Protein AF-A0A0D0EWE2-F1 (afdb_monomer_lite)

Radius of gyration: 30.23 Å; chains: 1; bounding box: 72×37×82 Å

InterPro domains:
  IPR029470 PD-(D/E)XK nuclease superfamily 4 [PF14281] (2-119)

Foldseek 3Di:
DQPLQVQCPDPHRCAQLNVLVVVLQVCALPHPLQLRNQLVQLVVVLLCVLPLPPPVVQDDPSGGHHPGPPDQKDKDKDAQDWFADPVVRDIATFGIWIWIAGNVVRAGAEIEGEHEDLALVPQDLDDPRQVSVVNRVCVVQVVVVHDYHYAYEYEYLEDDPSSVSNQVVPPDSRYGYEHCDDDCRHSLNSLVVSVVCVVVVVGPDGDPVSVSNVVSVSVCSVVSNDHPVRVVVVVCCVCQLVHRLLVLLVVQLVVDDQVDKDFVVVSLVSSQVSSCVVRVDGDDPVSSVLLVLLQEFQRQCVQVVQQADQPPPSRPFWYQPDPVSRIIGGDDLPPPDQGWGWYDHPNDIDTDTSVRVVVVVVD

Secondary structure (DSSP, 8-state):
--HHHHHTSTT----HHHHHHHHHHHH-TTSTTS-TTHHHHHHHHHHHTT-TTTTGGGEETTEEPP-STTSSEEEEEEEEEEEEEGGGTEEEEEEEEEEEEETTT--EEEEEEEEE-SSGGG--TT--HHHHHHHHHHHHHHHTT--PEEEEEEEESS--HHHHHHHHHS--SSEEEEESSSSSSBHHHHHHHHHHHHHTTSSPPPPHHHHHHHHHHHHHHTTTT--HHHHHHHHHHTTBSSSBHHHHHHHHHHTS-SS--EEHHHHHHHHHHHHHHHHSSPPPHHHHHHHHHHHBTT-GGGGGG----TT-TTT--EEESSTTS-EEEE--TTS----EEEEEETTEEEEEEHHHHHHHTT-

Sequence (363 aa):
MNIFRILSSNDGSINEPNVSSFLAYLLDPNEDHGISSFLLQAFLNSILAIDNDFLKKIQFGGKITDLSKYSGYSINIKPELTVNIESKKKRRDIDIVLEIIEDKTKEILYSICLENKITDLSISKNDSQLEDELIGLEAYYNEMGVQPEIYVIYLTPSPSYIALQSFERLQYKRKCHLFWNKHDNSVFNLLLEIFNEENKGLIDPINNQSSYLIKSFLSFINTDFKSYVQEKKEKFEKKNYGKPVIDILNDFADTLSFNDIYDLSEIKIGFSAFVKNFSGADLKGNTRLAHIYTAIVNEKNRIHYNVNKPDDNRKNIFYYTDKSRKFVKRFKLENYLDVEIYFNDEGEIKHINSEELRIKNLE

Organism: NCBI:txid37752

Structure (mmCIF, N/CA/C/O backbone):
data_AF-A0A0D0EWE2-F1
#
_entry.id   AF-A0A0D0EWE2-F1
#
loop_
_atom_site.group_PDB
_atom_site.id
_atom_site.type_symbol
_atom_site.label_atom_id
_atom_site.label_alt_id
_atom_site.label_comp_id
_atom_site.label_asym_id
_atom_site.label_entity_id
_atom_site.label_seq_id
_atom_site.pdbx_PDB_ins_code
_atom_site.Cartn_x
_atom_site.Cartn_y
_atom_site.Cartn_z
_atom_site.occupancy
_atom_site.B_iso_or_equiv
_atom_site.auth_seq_id
_atom_site.auth_comp_id
_atom_site.auth_asym_id
_atom_site.auth_atom_id
_atom_site.pdbx_PDB_model_num
ATOM 1 N N . MET A 1 1 ? -6.724 6.860 -16.737 1.00 65.88 1 MET A N 1
ATOM 2 C CA . MET A 1 1 ? -5.744 7.782 -16.121 1.00 65.88 1 MET A CA 1
ATOM 3 C C . MET A 1 1 ? -5.640 7.403 -14.653 1.00 65.88 1 MET A C 1
ATOM 5 O O . MET A 1 1 ? -6.687 7.264 -14.046 1.00 65.88 1 MET A O 1
ATOM 9 N N . ASN A 1 2 ? -4.444 7.154 -14.112 1.00 84.00 2 ASN A N 1
ATOM 10 C CA . ASN A 1 2 ? -4.283 6.788 -12.696 1.00 84.00 2 ASN A CA 1
ATOM 11 C C . ASN A 1 2 ? -3.589 7.947 -11.973 1.00 84.00 2 ASN A C 1
ATOM 13 O O . ASN A 1 2 ? -2.409 8.193 -12.231 1.00 84.00 2 ASN A O 1
ATOM 17 N N . ILE A 1 3 ? -4.336 8.656 -11.122 1.00 87.94 3 ILE A N 1
ATOM 18 C CA . ILE A 1 3 ? -3.864 9.862 -10.432 1.00 87.94 3 ILE A CA 1
ATOM 19 C C . ILE A 1 3 ? -2.686 9.568 -9.500 1.00 87.94 3 ILE A C 1
ATOM 21 O O . ILE A 1 3 ? -1.681 10.268 -9.572 1.00 87.94 3 ILE A O 1
ATOM 25 N N . PHE A 1 4 ? -2.732 8.475 -8.735 1.00 90.38 4 PHE A N 1
ATOM 26 C CA . PHE A 1 4 ? -1.650 8.084 -7.827 1.00 90.38 4 PHE A CA 1
ATOM 27 C C . PHE A 1 4 ? -0.338 7.852 -8.578 1.00 90.38 4 PHE A C 1
ATOM 29 O O . PHE A 1 4 ? 0.732 8.317 -8.189 1.00 90.38 4 PHE A O 1
ATOM 36 N N . ARG A 1 5 ? -0.416 7.190 -9.733 1.00 84.00 5 ARG A N 1
ATOM 37 C CA . ARG A 1 5 ? 0.762 6.938 -10.571 1.00 84.00 5 ARG A CA 1
ATOM 38 C C . ARG A 1 5 ? 1.313 8.202 -11.232 1.00 84.00 5 ARG A C 1
ATOM 40 O O . ARG A 1 5 ? 2.506 8.255 -11.523 1.00 84.00 5 ARG A O 1
ATOM 47 N N . ILE A 1 6 ? 0.465 9.195 -11.502 1.00 84.56 6 ILE A N 1
ATOM 48 C CA . ILE A 1 6 ? 0.884 10.499 -12.037 1.00 84.56 6 ILE A CA 1
ATOM 49 C C . ILE A 1 6 ? 1.583 11.309 -10.945 1.00 84.56 6 ILE A C 1
ATOM 51 O O . ILE A 1 6 ? 2.691 11.781 -11.175 1.00 84.56 6 ILE A O 1
ATOM 55 N N . LEU A 1 7 ? 0.976 11.408 -9.761 1.00 85.12 7 LEU A N 1
ATOM 56 C CA . LEU A 1 7 ? 1.519 12.151 -8.620 1.00 85.12 7 LEU A CA 1
ATOM 57 C C . LEU A 1 7 ? 2.826 11.548 -8.080 1.00 85.12 7 LEU A C 1
ATOM 59 O O . LEU A 1 7 ? 3.669 12.280 -7.582 1.00 85.12 7 LEU A O 1
ATOM 63 N N . SER A 1 8 ? 3.028 10.236 -8.224 1.00 83.19 8 SER A N 1
ATOM 64 C CA . SER A 1 8 ? 4.286 9.552 -7.871 1.00 83.19 8 SER A CA 1
ATOM 65 C C . SER A 1 8 ? 5.351 9.565 -8.980 1.00 83.19 8 SER A C 1
ATOM 67 O O . SER A 1 8 ? 6.393 8.924 -8.842 1.00 83.19 8 SER A O 1
ATOM 69 N N . SER A 1 9 ? 5.088 10.199 -10.127 1.00 79.44 9 SER A N 1
ATOM 70 C CA . SER A 1 9 ? 6.045 10.266 -11.240 1.00 79.44 9 SER A CA 1
ATOM 71 C C . SER A 1 9 ? 6.920 11.524 -11.180 1.00 79.44 9 SER A C 1
ATOM 73 O O . SER A 1 9 ? 6.526 12.551 -10.635 1.00 79.44 9 SER A O 1
ATOM 75 N N . ASN A 1 10 ? 8.081 11.461 -11.845 1.00 78.25 10 ASN A N 1
ATOM 76 C CA . ASN A 1 10 ? 9.097 12.523 -11.873 1.00 78.25 10 ASN A CA 1
ATOM 77 C C . ASN A 1 10 ? 9.588 12.875 -10.458 1.00 78.25 10 ASN A C 1
ATOM 79 O O . ASN A 1 10 ? 10.012 11.967 -9.748 1.00 78.25 10 ASN A O 1
ATOM 83 N N . ASP A 1 11 ? 9.536 14.152 -10.076 1.00 69.56 11 ASP A N 1
ATOM 84 C CA . ASP A 1 11 ? 9.961 14.638 -8.756 1.00 69.56 11 ASP A CA 1
ATOM 85 C C . ASP A 1 11 ? 8.877 14.459 -7.678 1.00 69.56 11 ASP A C 1
ATOM 87 O O . ASP A 1 11 ? 9.123 14.702 -6.499 1.00 69.56 11 ASP A O 1
ATOM 91 N N . GLY A 1 12 ? 7.670 14.032 -8.066 1.00 69.06 12 GLY A N 1
ATOM 92 C CA . GLY A 1 12 ? 6.613 13.672 -7.130 1.00 69.06 12 GLY A CA 1
ATOM 93 C C . GLY A 1 12 ? 6.830 12.275 -6.550 1.00 69.06 12 GLY A C 1
ATOM 94 O O . GLY A 1 12 ? 7.287 11.362 -7.238 1.00 69.06 12 GLY A O 1
ATOM 95 N N . SER A 1 13 ? 6.474 12.088 -5.281 1.00 76.50 13 SER A N 1
ATOM 96 C CA . SER A 1 13 ? 6.473 10.778 -4.630 1.00 76.50 13 SER A CA 1
ATOM 97 C C . SER A 1 13 ? 5.187 10.602 -3.835 1.00 76.50 13 SER A C 1
ATOM 99 O O . SER A 1 13 ? 4.678 11.560 -3.261 1.00 76.50 13 SER A O 1
ATOM 101 N N . ILE A 1 14 ? 4.652 9.383 -3.849 1.00 83.75 14 ILE A N 1
ATOM 102 C CA . ILE A 1 14 ? 3.625 8.959 -2.901 1.00 83.75 14 ILE A CA 1
ATOM 103 C C . ILE A 1 14 ? 4.334 8.020 -1.938 1.00 83.75 14 ILE A C 1
ATOM 105 O O . ILE A 1 14 ? 4.806 6.963 -2.359 1.00 83.75 14 ILE A O 1
ATOM 109 N N . ASN A 1 15 ? 4.461 8.449 -0.690 1.00 87.06 15 ASN A N 1
ATOM 110 C CA . ASN A 1 15 ? 5.130 7.714 0.380 1.00 87.06 15 ASN A CA 1
ATOM 111 C C . ASN A 1 15 ? 4.111 7.108 1.362 1.00 87.06 15 ASN A C 1
ATOM 113 O O . ASN A 1 15 ? 2.901 7.264 1.178 1.00 87.06 15 ASN A O 1
ATOM 117 N N . GLU A 1 16 ? 4.601 6.403 2.384 1.00 90.38 16 GLU A N 1
ATOM 118 C CA . GLU A 1 16 ? 3.788 5.807 3.450 1.00 90.38 16 GLU A CA 1
ATOM 119 C C . GLU A 1 16 ? 2.751 6.804 4.019 1.00 90.38 16 GLU A C 1
ATOM 121 O O . GLU A 1 16 ? 1.564 6.495 3.897 1.00 90.38 16 GLU A O 1
ATOM 126 N N . PRO A 1 17 ? 3.120 8.021 4.487 1.00 91.38 17 PRO A N 1
ATOM 127 C CA . PRO A 1 17 ? 2.169 9.048 4.934 1.00 91.38 17 PRO A CA 1
ATOM 128 C C . PRO A 1 17 ? 1.010 9.339 3.975 1.00 91.38 17 PRO A C 1
ATOM 130 O O . PRO A 1 17 ? -0.153 9.419 4.379 1.00 91.38 17 PRO A O 1
ATOM 133 N N . ASN A 1 18 ? 1.295 9.478 2.675 1.00 92.56 18 ASN A N 1
ATOM 134 C CA . ASN A 1 18 ? 0.258 9.745 1.679 1.00 92.56 18 ASN A CA 1
ATOM 135 C C . ASN A 1 18 ? -0.711 8.564 1.529 1.00 92.56 18 ASN A C 1
ATOM 137 O O . ASN A 1 18 ? -1.912 8.769 1.342 1.00 92.56 18 ASN A O 1
ATOM 141 N N . VAL A 1 19 ? -0.196 7.334 1.592 1.00 95.31 19 VAL A N 1
ATOM 142 C CA . VAL A 1 19 ? -1.016 6.119 1.513 1.00 95.31 19 VAL A CA 1
ATOM 143 C C . VAL A 1 19 ? -1.831 5.936 2.793 1.00 95.31 19 VAL A C 1
ATOM 145 O O . VAL A 1 19 ? -3.019 5.634 2.695 1.00 95.31 19 VAL A O 1
ATOM 148 N N . SER A 1 20 ? -1.239 6.186 3.964 1.00 96.12 20 SER A N 1
ATOM 149 C CA . SER A 1 20 ? -1.922 6.180 5.264 1.00 96.12 20 SER A CA 1
ATOM 150 C C . SER A 1 20 ? -3.059 7.204 5.286 1.00 96.12 20 SER A C 1
ATOM 152 O O . SER A 1 20 ? -4.182 6.864 5.640 1.00 96.12 20 SER A O 1
ATOM 154 N N . SER A 1 21 ? -2.822 8.420 4.787 1.00 95.19 21 SER A N 1
ATOM 155 C CA . SER A 1 21 ? -3.851 9.466 4.671 1.00 95.19 21 SER A CA 1
ATOM 156 C C . SER A 1 21 ? -5.017 9.041 3.776 1.00 95.19 21 SER A C 1
ATOM 158 O O . SER A 1 21 ? -6.180 9.246 4.116 1.00 95.19 21 SER A O 1
ATOM 160 N N . PHE A 1 22 ? -4.726 8.424 2.627 1.00 96.31 22 PHE A N 1
ATOM 161 C CA . PHE A 1 22 ? -5.775 7.957 1.724 1.00 96.31 22 PHE A CA 1
ATOM 162 C C . PHE A 1 22 ? -6.550 6.762 2.298 1.00 96.31 22 PHE A C 1
ATOM 164 O O . PHE A 1 22 ? -7.763 6.671 2.118 1.00 96.31 22 PHE A O 1
ATOM 171 N N . LEU A 1 23 ? -5.877 5.862 3.018 1.00 97.44 23 LEU A N 1
ATOM 172 C CA . LEU A 1 23 ? -6.538 4.773 3.730 1.00 97.44 23 LEU A CA 1
ATOM 173 C C . LEU A 1 23 ? -7.414 5.296 4.872 1.00 97.44 23 LEU A C 1
ATOM 175 O O . LEU A 1 23 ? -8.538 4.832 5.008 1.00 97.44 23 LEU A O 1
ATOM 179 N N . ALA A 1 24 ? -6.932 6.270 5.646 1.00 97.44 24 ALA A N 1
ATOM 180 C CA . ALA A 1 24 ? -7.702 6.928 6.697 1.00 97.44 24 ALA A CA 1
ATOM 181 C C . ALA A 1 24 ? -8.991 7.539 6.134 1.00 97.44 24 ALA A C 1
ATOM 183 O O . ALA A 1 24 ? -10.060 7.273 6.670 1.00 97.44 24 ALA A O 1
ATOM 184 N N . TYR A 1 25 ? -8.898 8.248 5.002 1.00 96.38 25 TYR A N 1
ATOM 185 C CA . TY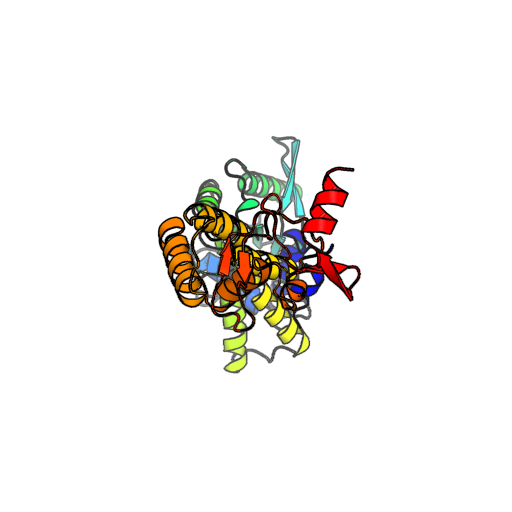R A 1 25 ? -10.067 8.752 4.277 1.00 96.38 25 TYR A CA 1
ATOM 186 C C . TYR A 1 25 ? -11.049 7.630 3.919 1.00 96.38 25 TYR A C 1
ATOM 188 O O . TYR A 1 25 ? -12.231 7.773 4.176 1.00 96.38 25 TYR A O 1
ATOM 196 N N . LEU A 1 26 ? -10.586 6.496 3.377 1.00 96.31 26 LEU A N 1
ATOM 197 C CA . LEU A 1 26 ? -11.473 5.379 3.010 1.00 96.31 26 LEU A CA 1
ATOM 198 C C . LEU A 1 26 ? -12.064 4.609 4.203 1.00 96.31 26 LEU A C 1
ATOM 200 O O . LEU A 1 26 ? -13.053 3.892 4.033 1.00 96.31 26 LEU A O 1
ATOM 204 N N . LEU A 1 27 ? -11.415 4.664 5.367 1.00 96.81 27 LEU A N 1
ATOM 205 C CA . LEU A 1 27 ? -11.874 4.008 6.590 1.00 96.81 27 LEU A CA 1
ATOM 206 C C . LEU A 1 27 ? -12.899 4.852 7.354 1.00 96.81 27 LEU A C 1
ATOM 208 O O . LEU A 1 27 ? -13.588 4.292 8.207 1.00 96.81 27 LEU A O 1
ATOM 212 N N . ASP A 1 28 ? -12.997 6.157 7.087 1.00 96.00 28 ASP A N 1
ATOM 213 C CA . ASP A 1 28 ? -13.901 7.052 7.808 1.00 96.00 28 ASP A CA 1
ATOM 214 C C . ASP A 1 28 ? -15.319 6.997 7.220 1.00 96.00 28 ASP A C 1
ATOM 216 O O . ASP A 1 28 ? -15.581 7.581 6.173 1.00 96.00 28 ASP A O 1
ATOM 220 N N . PRO A 1 29 ? -16.300 6.383 7.902 1.00 94.06 29 PRO A N 1
ATOM 221 C CA . PRO A 1 29 ? -17.659 6.288 7.376 1.00 94.06 29 PRO A CA 1
ATOM 222 C C . PRO A 1 29 ? -18.374 7.638 7.192 1.00 94.06 29 PRO A C 1
ATOM 224 O O . PRO A 1 29 ? -19.476 7.661 6.630 1.00 94.06 29 PRO A O 1
ATOM 227 N N . ASN A 1 30 ? -17.808 8.737 7.699 1.00 91.56 30 ASN A N 1
ATOM 228 C CA . ASN A 1 30 ? -18.354 10.087 7.570 1.00 91.56 30 ASN A CA 1
ATOM 229 C C . ASN A 1 30 ? -17.830 10.838 6.340 1.00 91.56 30 ASN A C 1
ATOM 231 O O . ASN A 1 30 ? -18.385 11.887 6.002 1.00 91.56 30 ASN A O 1
ATOM 235 N N . GLU A 1 31 ? -16.805 10.313 5.672 1.00 92.75 31 GLU A N 1
ATOM 236 C CA . GLU A 1 31 ? -16.218 10.912 4.479 1.00 92.75 31 GLU A CA 1
ATOM 237 C C . GLU A 1 31 ? -17.041 10.628 3.211 1.00 92.75 31 GLU A C 1
ATOM 239 O O . GLU A 1 31 ? -17.901 9.742 3.136 1.00 92.75 31 GLU A O 1
ATOM 244 N N . ASP A 1 32 ? -16.792 11.411 2.163 1.00 88.25 32 ASP A N 1
ATOM 245 C CA . ASP A 1 32 ? -17.603 11.438 0.938 1.00 88.25 32 ASP A CA 1
ATOM 246 C C . ASP A 1 32 ? -17.216 10.380 -0.119 1.00 88.25 32 ASP A C 1
ATOM 248 O O . ASP A 1 32 ? -17.574 10.478 -1.297 1.00 88.25 32 ASP A O 1
ATOM 252 N N . HIS A 1 33 ? -16.548 9.300 0.291 1.00 89.81 33 HIS A N 1
ATOM 253 C CA . HIS A 1 33 ? -16.091 8.235 -0.611 1.00 89.81 33 HIS A CA 1
ATOM 254 C C . HIS A 1 33 ? -17.185 7.245 -1.047 1.00 89.81 33 HIS A C 1
ATOM 256 O O . HIS A 1 33 ? -16.929 6.361 -1.864 1.00 89.81 33 HIS A O 1
ATOM 262 N N . GLY A 1 34 ? -18.403 7.345 -0.509 1.00 87.12 34 GLY A N 1
ATOM 263 C CA . GLY A 1 34 ? -19.565 6.591 -0.998 1.00 87.12 34 GLY A CA 1
ATOM 264 C C . GLY A 1 34 ? -19.559 5.080 -0.721 1.00 87.12 34 GLY A C 1
ATOM 265 O O . GLY A 1 34 ? -20.427 4.387 -1.233 1.00 87.12 34 GLY A O 1
ATOM 266 N N . ILE A 1 35 ? -18.624 4.576 0.093 1.00 91.25 35 ILE A N 1
ATOM 267 C CA . ILE A 1 35 ? -18.591 3.170 0.561 1.00 91.25 35 ILE A CA 1
ATOM 268 C C . ILE A 1 35 ? -18.978 3.022 2.044 1.00 91.25 35 ILE A C 1
ATOM 270 O O . ILE A 1 35 ? -18.812 1.949 2.616 1.00 91.25 35 ILE A O 1
ATOM 274 N N . SER A 1 36 ? -19.518 4.087 2.658 1.00 91.12 36 SER A N 1
ATOM 275 C CA . SER A 1 36 ? -20.015 4.111 4.045 1.00 91.12 36 SER A CA 1
ATOM 276 C C . SER A 1 36 ? -19.049 3.423 5.029 1.00 91.12 36 SER A C 1
ATOM 278 O O . SER A 1 36 ? -17.840 3.594 4.929 1.00 91.12 36 SER A O 1
ATOM 280 N N . SER A 1 37 ? -19.554 2.621 5.964 1.00 94.38 37 SER A N 1
ATOM 281 C CA . SER A 1 37 ? -18.755 1.875 6.938 1.00 94.38 37 SER A CA 1
ATOM 282 C C . SER A 1 37 ? -18.240 0.521 6.423 1.00 94.38 37 SER A C 1
ATOM 284 O O . SER A 1 37 ? -17.600 -0.204 7.183 1.00 94.38 37 SER A O 1
ATOM 286 N N . PHE A 1 38 ? -18.476 0.151 5.155 1.00 94.81 38 PHE A N 1
ATOM 287 C CA . PHE A 1 38 ? -18.208 -1.209 4.662 1.00 94.81 38 PHE A CA 1
ATOM 288 C C . PHE A 1 38 ? -16.727 -1.594 4.723 1.00 94.81 38 PHE A C 1
ATOM 290 O O . PHE A 1 38 ? -16.408 -2.703 5.154 1.00 94.81 38 PHE A O 1
ATOM 297 N N . LEU A 1 39 ? -15.812 -0.690 4.352 1.00 95.75 39 LEU A N 1
ATOM 298 C CA . LEU A 1 39 ? -14.376 -0.982 4.435 1.00 95.75 39 LEU A CA 1
ATOM 299 C C . LEU A 1 39 ? -13.911 -1.129 5.883 1.00 95.75 39 LEU A C 1
ATOM 301 O O . LEU A 1 39 ? -13.168 -2.059 6.192 1.00 95.75 39 LEU A O 1
ATOM 305 N N . LEU A 1 40 ? -14.380 -0.252 6.771 1.00 96.69 40 LEU A N 1
ATOM 306 C CA . LEU A 1 40 ? -14.065 -0.327 8.193 1.00 96.69 40 LEU A CA 1
ATOM 307 C C . LEU A 1 40 ? -14.564 -1.641 8.805 1.00 96.69 40 LEU A C 1
ATOM 309 O O . LEU A 1 40 ? -13.803 -2.337 9.474 1.00 96.69 40 LEU A O 1
ATOM 313 N N . GLN A 1 41 ? -15.811 -2.030 8.529 1.00 95.81 41 GLN A N 1
ATOM 314 C CA . GLN A 1 41 ? -16.353 -3.317 8.971 1.00 95.81 41 GLN A CA 1
ATOM 315 C C . GLN A 1 41 ? -15.509 -4.488 8.458 1.00 95.81 41 GLN A C 1
ATOM 317 O O . GLN A 1 41 ? -15.206 -5.403 9.221 1.00 95.81 41 GLN A O 1
ATOM 322 N N . ALA A 1 42 ? -15.099 -4.456 7.188 1.00 93.75 42 ALA A N 1
ATOM 323 C CA . ALA A 1 42 ? -14.261 -5.490 6.590 1.00 93.75 42 ALA A CA 1
ATOM 324 C C . ALA A 1 42 ? -12.894 -5.599 7.294 1.00 93.75 42 ALA A C 1
ATOM 326 O O . ALA A 1 42 ? -12.478 -6.700 7.650 1.00 93.75 42 ALA A O 1
ATOM 327 N N . PHE A 1 43 ? -12.248 -4.467 7.591 1.00 94.19 43 PHE A N 1
ATOM 328 C CA . PHE A 1 43 ? -11.007 -4.412 8.376 1.00 94.19 43 PHE A CA 1
ATOM 329 C C . PHE A 1 43 ? -11.171 -4.999 9.782 1.00 94.19 43 PHE A C 1
ATOM 331 O O . PHE A 1 43 ? -10.347 -5.793 10.236 1.00 94.19 43 PHE A O 1
ATOM 338 N N . LEU A 1 44 ? -12.238 -4.619 10.483 1.00 96.00 44 LEU A N 1
ATOM 339 C CA . LEU A 1 44 ? -12.501 -5.087 11.843 1.00 96.00 44 LEU A CA 1
ATOM 340 C C . LEU A 1 44 ? -12.889 -6.574 11.871 1.00 96.00 44 LEU A C 1
ATOM 342 O O . LEU A 1 44 ? -12.512 -7.288 12.799 1.00 96.00 44 LEU A O 1
ATOM 346 N N . ASN A 1 45 ? -13.554 -7.087 10.833 1.00 94.00 45 ASN A N 1
ATOM 347 C CA . ASN A 1 45 ? -13.808 -8.522 10.685 1.00 94.00 45 ASN A CA 1
ATOM 348 C C . ASN A 1 45 ? -12.503 -9.333 10.562 1.00 94.00 45 ASN A C 1
ATOM 350 O O . ASN A 1 45 ? -12.443 -10.458 11.058 1.00 94.00 45 ASN A O 1
ATOM 354 N N . SER A 1 46 ? -11.429 -8.770 9.993 1.00 92.88 46 SER A N 1
ATOM 355 C CA . SER A 1 46 ? -10.110 -9.424 9.990 1.00 92.88 46 SER A CA 1
ATOM 356 C C . SER A 1 46 ? -9.506 -9.575 11.391 1.00 92.88 46 SER A C 1
ATOM 358 O O . SER A 1 46 ? -8.705 -10.482 11.612 1.00 92.88 46 SER A O 1
ATOM 360 N N . ILE A 1 47 ? -9.891 -8.725 12.350 1.00 94.19 47 ILE A N 1
ATOM 361 C CA . ILE A 1 47 ? -9.540 -8.893 13.770 1.00 94.19 47 ILE A CA 1
ATOM 362 C C . ILE A 1 47 ? -10.374 -10.023 14.387 1.00 94.19 47 ILE A C 1
ATOM 364 O O . ILE A 1 47 ? -9.824 -10.866 15.095 1.00 94.19 47 ILE A O 1
ATOM 368 N N . LEU A 1 48 ? -11.678 -10.080 14.091 1.00 92.88 48 LEU A N 1
ATOM 369 C CA . LEU A 1 48 ? -12.567 -11.140 14.592 1.00 92.88 48 LEU A CA 1
ATOM 370 C C . LEU A 1 48 ? -12.131 -12.538 14.145 1.00 92.88 48 LEU A C 1
ATOM 372 O O . LEU A 1 48 ? -12.256 -13.492 14.905 1.00 92.88 48 LEU A O 1
ATOM 376 N N . ALA A 1 49 ? -11.565 -12.657 12.942 1.00 90.94 49 ALA A N 1
ATOM 377 C CA . ALA A 1 49 ? -11.042 -13.921 12.427 1.00 90.94 49 ALA A CA 1
ATOM 378 C C . ALA A 1 49 ? -9.913 -14.524 13.292 1.00 90.94 49 ALA A C 1
ATOM 380 O O . ALA A 1 49 ? -9.640 -15.719 13.186 1.00 90.94 49 ALA A O 1
ATOM 381 N N . ILE A 1 50 ? -9.258 -13.716 14.136 1.00 91.75 50 ILE A N 1
ATOM 382 C CA . ILE A 1 50 ? -8.212 -14.159 15.070 1.00 91.75 50 ILE A CA 1
ATOM 383 C C . ILE A 1 50 ? -8.834 -14.698 16.358 1.00 91.75 50 ILE A C 1
ATOM 385 O O . ILE A 1 50 ? -8.451 -15.763 16.841 1.00 91.75 50 ILE A O 1
ATOM 389 N N . ASP A 1 51 ? -9.781 -13.952 16.921 1.00 93.38 51 ASP A N 1
ATOM 390 C CA . ASP A 1 51 ? -10.516 -14.319 18.125 1.00 93.38 51 ASP A CA 1
ATOM 391 C C . ASP A 1 51 ? -11.922 -13.710 18.031 1.00 93.38 51 ASP A C 1
ATOM 393 O O . ASP A 1 51 ? -12.089 -12.489 18.075 1.00 93.38 51 ASP A O 1
ATOM 397 N N . ASN A 1 52 ? -12.939 -14.569 17.917 1.00 91.38 52 ASN A N 1
ATOM 398 C CA . ASN A 1 52 ? -14.339 -14.146 17.809 1.00 91.38 52 ASN A CA 1
ATOM 399 C C . ASN A 1 52 ? -14.813 -13.360 19.044 1.00 91.38 52 ASN A C 1
ATOM 401 O O . ASN A 1 52 ? -15.844 -12.689 18.986 1.00 91.38 52 ASN A O 1
ATOM 405 N N . ASP A 1 53 ? -14.077 -13.429 20.158 1.00 92.31 53 ASP A N 1
ATOM 406 C CA . ASP A 1 53 ? -14.379 -12.670 21.363 1.00 92.31 53 ASP A CA 1
ATOM 407 C C . ASP A 1 53 ? -13.865 -11.220 21.340 1.00 92.31 53 ASP A C 1
ATOM 409 O O . ASP A 1 53 ? -14.183 -10.443 22.246 1.00 92.31 53 ASP A O 1
ATOM 413 N N . PHE A 1 54 ? -13.084 -10.826 20.336 1.00 95.38 54 PHE A N 1
ATOM 414 C CA . PHE A 1 54 ? -12.626 -9.447 20.174 1.00 95.38 54 PHE A CA 1
ATOM 415 C C . PHE A 1 54 ? -13.749 -8.516 19.733 1.00 95.38 54 PHE A C 1
ATOM 417 O O . PHE A 1 54 ? -14.675 -8.928 19.056 1.00 95.38 54 PHE A O 1
ATOM 424 N N . LEU A 1 55 ? -13.692 -7.236 20.106 1.00 96.25 55 LEU A N 1
ATOM 425 C CA . LEU A 1 55 ? -14.668 -6.226 19.664 1.00 96.25 55 LEU A CA 1
ATOM 426 C C . LEU A 1 55 ? -16.147 -6.547 20.004 1.00 96.25 55 LEU A C 1
ATOM 428 O O . LEU A 1 55 ? -17.061 -6.047 19.349 1.00 96.25 55 LEU A O 1
ATOM 432 N N . LYS A 1 56 ? -16.422 -7.361 21.037 1.00 95.19 56 LYS A N 1
ATOM 433 C CA . LYS A 1 56 ? -17.784 -7.824 21.395 1.00 95.19 56 LYS A CA 1
ATOM 434 C C . LYS A 1 56 ? -18.843 -6.726 21.498 1.00 95.19 56 LYS A C 1
ATOM 436 O O . LYS A 1 56 ? -19.992 -6.976 21.145 1.00 95.19 56 LYS A O 1
ATOM 441 N N . LYS A 1 57 ? -18.489 -5.527 21.982 1.00 95.19 57 LYS A N 1
ATOM 442 C CA . LYS A 1 57 ? -19.447 -4.426 22.195 1.00 95.19 57 LYS A CA 1
ATOM 443 C C . LYS A 1 57 ? -20.017 -3.863 20.885 1.00 95.19 57 LYS A C 1
ATOM 445 O O . LYS A 1 57 ? -21.005 -3.141 20.943 1.00 95.19 57 LYS A O 1
ATOM 450 N N . ILE A 1 58 ? -19.415 -4.180 19.736 1.00 95.88 58 ILE A N 1
ATOM 451 C CA . ILE A 1 58 ? -19.852 -3.741 18.398 1.00 95.88 58 ILE A CA 1
ATOM 452 C C . ILE A 1 58 ? -20.207 -4.919 17.481 1.00 95.88 58 ILE A C 1
ATOM 454 O O . ILE A 1 58 ? -20.265 -4.766 16.262 1.00 95.88 58 ILE A O 1
ATOM 458 N N . GLN A 1 59 ? -20.436 -6.105 18.047 1.00 94.00 59 GLN A N 1
ATOM 459 C CA . GLN A 1 59 ? -20.849 -7.274 17.280 1.00 94.00 59 GLN A CA 1
ATOM 460 C C . GLN A 1 59 ? -22.358 -7.514 17.355 1.00 94.00 59 GLN A C 1
ATOM 462 O O . GLN A 1 59 ? -22.966 -7.457 18.424 1.00 94.00 59 GLN A O 1
ATOM 467 N N . PHE A 1 60 ? -22.942 -7.916 16.229 1.00 89.19 60 PHE A N 1
ATOM 468 C CA . PHE A 1 60 ? -24.283 -8.485 16.163 1.00 89.19 60 PHE A CA 1
ATOM 469 C C . PHE A 1 60 ? -24.279 -9.708 15.239 1.00 89.19 60 PHE A C 1
ATOM 471 O O . PHE A 1 60 ? -23.879 -9.626 14.081 1.00 89.19 60 PHE A O 1
ATOM 478 N N . GLY A 1 61 ? -24.688 -10.873 15.754 1.00 84.88 61 GLY A N 1
ATOM 479 C CA . GLY A 1 61 ? -24.703 -12.116 14.970 1.00 84.88 61 GLY A CA 1
ATOM 480 C C . GLY A 1 61 ? -23.320 -12.591 14.497 1.00 84.88 61 GLY A C 1
ATOM 481 O O . GLY A 1 61 ? -23.225 -13.200 13.435 1.00 84.88 61 GLY A O 1
ATOM 482 N N . GLY A 1 62 ? -22.256 -12.293 15.254 1.00 83.81 62 GLY A N 1
ATOM 483 C CA . GLY A 1 62 ? -20.876 -12.670 14.912 1.00 83.81 62 GLY A CA 1
ATOM 484 C C . GLY A 1 62 ? -20.241 -11.824 13.804 1.00 83.81 62 GLY A C 1
ATOM 485 O O . GLY A 1 62 ? -19.239 -12.231 13.226 1.00 83.81 62 GLY A O 1
ATOM 486 N N . LYS A 1 63 ? -20.830 -10.668 13.482 1.00 87.75 63 LYS A N 1
ATOM 487 C CA . LYS A 1 63 ? -20.291 -9.687 12.536 1.00 87.75 63 LYS A CA 1
ATOM 488 C C . LYS A 1 63 ? -20.231 -8.317 13.188 1.00 87.75 63 LYS A C 1
ATOM 490 O O . LYS A 1 63 ? -21.029 -8.024 14.080 1.00 87.75 63 LYS A O 1
ATOM 495 N N . ILE A 1 64 ? -19.317 -7.479 12.716 1.00 94.88 64 ILE A N 1
ATOM 496 C CA . ILE A 1 64 ? -19.291 -6.064 13.091 1.00 94.88 64 ILE A CA 1
ATOM 497 C C . ILE A 1 64 ? -20.593 -5.404 12.622 1.00 94.88 64 ILE A C 1
ATOM 499 O O . ILE A 1 64 ? -21.029 -5.606 11.489 1.00 94.88 64 ILE A O 1
ATOM 503 N N . THR A 1 65 ? -21.240 -4.671 13.526 1.00 93.94 65 THR A N 1
ATOM 504 C CA . THR A 1 65 ? -22.460 -3.907 13.236 1.00 93.94 65 THR A CA 1
ATOM 505 C C . THR A 1 65 ? -22.177 -2.742 12.286 1.00 93.94 65 THR A C 1
ATOM 507 O O . THR A 1 65 ? -21.025 -2.389 12.042 1.00 93.94 65 THR A O 1
ATOM 510 N N . ASP A 1 66 ? -23.229 -2.105 11.773 1.00 93.00 66 ASP A N 1
ATOM 511 C CA . ASP A 1 66 ? -23.064 -0.843 11.060 1.00 93.00 66 ASP A CA 1
ATOM 512 C C . ASP A 1 66 ? -22.413 0.220 11.959 1.00 93.00 66 ASP A C 1
ATOM 514 O O . ASP A 1 66 ? -22.863 0.452 13.082 1.00 93.00 66 ASP A O 1
ATOM 518 N N . LEU A 1 67 ? -21.360 0.851 11.436 1.00 95.44 67 LEU A N 1
ATOM 519 C CA . LEU A 1 67 ? -20.614 1.949 12.054 1.00 95.44 67 LEU A CA 1
ATOM 520 C C . LEU A 1 67 ? -20.795 3.266 11.278 1.00 95.44 67 LEU A C 1
ATOM 522 O O . LEU A 1 67 ? -19.982 4.176 11.398 1.00 95.44 67 LEU A O 1
ATOM 526 N N . SER A 1 68 ? -21.823 3.365 10.428 1.00 92.19 68 SER A N 1
ATOM 527 C CA . SER A 1 68 ? -22.148 4.597 9.708 1.00 92.19 68 SER A CA 1
ATOM 528 C C . SER A 1 68 ? -22.613 5.708 10.656 1.00 92.19 68 SER A C 1
ATOM 530 O O . SER A 1 68 ? -22.907 5.477 11.830 1.00 92.19 68 SER A O 1
ATOM 532 N N . LYS A 1 69 ? -22.782 6.922 10.123 1.00 85.69 69 LYS A N 1
ATOM 533 C CA . LYS A 1 69 ? -23.322 8.087 10.851 1.00 85.69 69 LYS A CA 1
ATOM 534 C C . LYS A 1 69 ? -24.712 7.893 11.478 1.00 85.69 69 LYS A C 1
ATOM 536 O O . LYS A 1 69 ? -25.157 8.740 12.246 1.00 85.69 69 LYS A O 1
ATOM 541 N N . TYR A 1 70 ? -25.436 6.843 11.090 1.00 85.62 70 TYR A N 1
ATOM 542 C CA . TYR A 1 70 ? -26.745 6.498 11.651 1.00 85.62 70 TYR A CA 1
ATOM 543 C C . TYR A 1 70 ? -26.661 5.406 12.725 1.00 85.62 70 TYR A C 1
ATOM 545 O O . TYR A 1 70 ? -27.688 5.001 13.273 1.00 85.62 70 TYR A O 1
ATOM 553 N N . SER A 1 71 ? -25.454 4.916 13.010 1.00 89.69 71 SER A N 1
ATOM 554 C CA . SER A 1 71 ? -25.203 3.958 14.076 1.00 89.69 71 SER A CA 1
ATOM 555 C C . SER A 1 71 ? -25.274 4.624 15.457 1.00 89.69 71 SER A C 1
ATOM 557 O O . SER A 1 71 ? -25.408 5.838 15.582 1.00 89.69 71 SER A O 1
ATOM 559 N N . GLY A 1 72 ? -25.212 3.815 16.518 1.00 94.06 72 GLY A N 1
ATOM 560 C CA . GLY A 1 72 ? -25.042 4.308 17.890 1.00 94.06 72 GLY A CA 1
ATOM 561 C C . GLY A 1 72 ? -23.580 4.576 18.267 1.00 94.06 72 GLY A C 1
ATOM 562 O O . GLY A 1 72 ? -23.277 4.633 19.464 1.00 94.06 72 GLY A O 1
ATOM 563 N N . TYR A 1 73 ? -22.688 4.651 17.275 1.00 96.94 73 TYR A N 1
ATOM 564 C CA . TYR A 1 73 ? -21.254 4.802 17.455 1.00 96.94 73 TYR A CA 1
ATOM 565 C C . TYR A 1 73 ? -20.719 5.976 16.636 1.00 96.94 73 TYR A C 1
ATOM 567 O O . TYR A 1 73 ? -21.028 6.133 15.456 1.00 96.94 73 TYR A O 1
ATOM 575 N N . SER A 1 74 ? -19.830 6.743 17.255 1.00 96.69 74 SER A N 1
ATOM 576 C CA . SER A 1 74 ? -19.003 7.733 16.576 1.00 96.69 74 SER A CA 1
ATOM 577 C C . SER A 1 74 ? -17.633 7.133 16.269 1.00 96.69 74 SER A C 1
ATOM 579 O O . SER A 1 74 ? -17.001 6.534 17.142 1.00 96.69 74 SER A O 1
ATOM 581 N N . ILE A 1 75 ? -17.166 7.320 15.036 1.00 97.62 75 ILE A N 1
ATOM 582 C CA . ILE A 1 75 ? -15.825 6.930 14.592 1.00 97.62 75 ILE A CA 1
ATOM 583 C C . ILE A 1 75 ? -14.961 8.181 14.511 1.00 97.62 75 ILE A C 1
ATOM 585 O O . ILE A 1 75 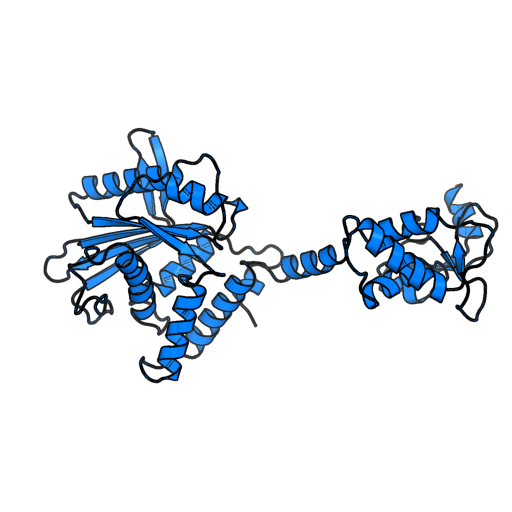? -15.377 9.180 13.930 1.00 97.62 75 ILE A O 1
ATOM 589 N N . ASN A 1 76 ? -13.773 8.127 15.103 1.00 96.94 76 ASN A N 1
ATOM 590 C CA . ASN A 1 76 ? -12.796 9.206 15.040 1.00 96.94 76 ASN A CA 1
ATOM 591 C C . ASN A 1 76 ? -11.473 8.658 14.501 1.00 96.94 76 ASN A C 1
ATOM 593 O O . ASN A 1 76 ? -10.891 7.757 15.104 1.00 96.94 76 ASN A O 1
ATOM 597 N N . ILE A 1 77 ? -11.010 9.189 13.370 1.00 97.00 77 ILE A N 1
ATOM 598 C CA . ILE A 1 77 ? -9.773 8.756 12.716 1.00 97.00 77 ILE A CA 1
ATOM 599 C C . ILE A 1 77 ? -8.718 9.851 12.854 1.00 97.00 77 ILE A C 1
ATOM 601 O O . ILE A 1 77 ? -8.933 11.001 12.479 1.00 97.00 77 ILE A O 1
ATOM 605 N N . LYS A 1 78 ? -7.558 9.480 13.394 1.00 96.62 78 LYS A N 1
ATOM 606 C CA . LYS A 1 78 ? -6.415 10.357 13.653 1.00 96.62 78 LYS A CA 1
ATOM 607 C C . LYS A 1 78 ? -5.206 9.866 12.848 1.00 96.62 78 LYS A C 1
ATOM 609 O O . LYS A 1 78 ? -4.499 8.972 13.318 1.00 96.62 78 LYS A O 1
ATOM 614 N N . PRO A 1 79 ? -4.972 10.405 11.642 1.00 94.88 79 PRO A N 1
ATOM 615 C CA . PRO A 1 79 ? -3.732 10.170 10.913 1.00 94.88 79 PRO A CA 1
ATOM 616 C C . PRO A 1 79 ? -2.541 10.784 11.658 1.00 94.88 79 PRO A C 1
ATOM 618 O O . PRO A 1 79 ? -2.681 11.852 12.258 1.00 94.88 79 PRO A O 1
ATOM 621 N N . GLU A 1 80 ? -1.381 10.134 11.587 1.00 93.81 80 GLU A N 1
ATOM 622 C CA . GLU A 1 80 ? -0.101 10.635 12.118 1.00 93.81 80 GLU A CA 1
ATOM 623 C C . GLU A 1 80 ? -0.159 11.037 13.608 1.00 93.81 80 GLU A C 1
ATOM 625 O O . GLU A 1 80 ? 0.367 12.077 14.022 1.00 93.81 80 GLU A O 1
ATOM 630 N N . LEU A 1 81 ? -0.812 10.220 14.446 1.00 96.31 81 LEU A N 1
ATOM 631 C CA . LEU A 1 81 ? -0.909 10.505 15.877 1.00 96.31 81 LEU A CA 1
ATOM 632 C C . LEU A 1 81 ? 0.461 10.362 16.541 1.00 96.31 81 LEU A C 1
ATOM 634 O O . LEU A 1 81 ? 1.000 9.267 16.699 1.00 96.31 81 LEU A O 1
ATOM 638 N N . THR A 1 82 ? 0.983 11.480 17.024 1.00 95.94 82 THR A N 1
ATOM 639 C CA . THR A 1 82 ? 2.189 11.497 17.842 1.00 95.94 82 THR A CA 1
ATOM 640 C C . THR A 1 82 ? 1.926 10.998 19.258 1.00 95.94 82 THR A C 1
ATOM 642 O O . THR A 1 82 ? 1.106 11.563 19.983 1.00 95.94 82 THR A O 1
ATOM 645 N N . VAL A 1 83 ? 2.722 10.024 19.693 1.00 95.06 83 VAL A N 1
ATOM 646 C CA . VAL A 1 83 ? 2.758 9.514 21.065 1.00 95.06 83 VAL A CA 1
ATOM 647 C C . VAL A 1 83 ? 4.158 9.628 21.670 1.00 95.06 83 VAL A C 1
ATOM 649 O O . VAL A 1 83 ? 5.185 9.535 20.986 1.00 95.06 83 VAL A O 1
ATOM 652 N N . ASN A 1 84 ? 4.199 9.842 22.985 1.00 92.31 84 ASN A N 1
ATOM 653 C CA . ASN A 1 84 ? 5.434 9.985 23.747 1.00 92.31 84 ASN A CA 1
ATOM 654 C C . ASN A 1 84 ? 5.668 8.755 24.617 1.00 92.31 84 ASN A C 1
ATOM 656 O O . ASN A 1 84 ? 4.761 8.255 25.273 1.00 92.31 84 ASN A O 1
ATOM 660 N N . ILE A 1 85 ? 6.915 8.299 24.662 1.00 89.38 85 ILE A N 1
ATOM 661 C CA . ILE A 1 85 ? 7.334 7.181 25.503 1.00 89.38 85 ILE A CA 1
ATOM 662 C C . ILE A 1 85 ? 8.204 7.757 26.608 1.00 89.38 85 ILE A C 1
ATOM 664 O O . ILE A 1 85 ? 9.404 7.990 26.410 1.00 89.38 85 ILE A O 1
ATOM 668 N N . GLU A 1 86 ? 7.597 8.003 27.769 1.00 74.88 86 GLU A N 1
ATOM 669 C CA . GLU A 1 86 ? 8.272 8.627 28.913 1.00 74.88 86 GLU A CA 1
ATOM 670 C C . GLU A 1 86 ? 9.543 7.871 29.316 1.00 74.88 86 GLU A C 1
ATOM 672 O O . GLU A 1 86 ? 10.598 8.478 29.510 1.00 74.88 86 GLU A O 1
ATOM 677 N N . SER A 1 87 ? 9.477 6.535 29.340 1.00 69.50 87 SER A N 1
ATOM 678 C CA . SER A 1 87 ? 10.593 5.666 29.737 1.00 69.50 87 SER A CA 1
ATOM 679 C C . SER A 1 87 ? 11.829 5.800 28.841 1.00 69.50 87 SER A C 1
ATOM 681 O O . SER A 1 87 ? 12.946 5.553 29.296 1.00 69.50 87 SER A O 1
ATOM 683 N N . LYS A 1 88 ? 11.656 6.219 27.579 1.00 66.69 88 LYS A N 1
ATOM 684 C CA . LYS A 1 88 ? 12.729 6.311 26.576 1.00 66.69 88 LYS A CA 1
ATOM 685 C C . LYS A 1 88 ? 12.993 7.739 26.082 1.00 66.69 88 LYS A C 1
ATOM 687 O O . LYS A 1 88 ? 13.864 7.909 25.231 1.00 66.69 88 LYS A O 1
ATOM 692 N N . LYS A 1 89 ? 12.257 8.755 26.568 1.00 80.50 89 LYS A N 1
ATOM 693 C CA . LYS A 1 89 ? 12.219 10.123 25.993 1.00 80.50 89 LYS A CA 1
ATOM 694 C C . LYS A 1 89 ? 12.138 10.100 24.461 1.00 80.50 89 LYS A C 1
ATOM 696 O O . LYS A 1 89 ? 12.831 10.842 23.765 1.00 80.50 89 LYS A O 1
ATOM 701 N N . LYS A 1 90 ? 11.336 9.174 23.942 1.00 87.12 90 LYS A N 1
ATOM 702 C CA . LYS A 1 90 ? 11.257 8.844 22.522 1.00 87.12 90 LYS A CA 1
ATOM 703 C C . LYS A 1 90 ? 9.881 9.238 22.013 1.00 87.12 90 LYS A C 1
ATOM 705 O O . LYS A 1 90 ? 8.888 8.994 22.691 1.00 87.12 90 LYS A O 1
ATOM 710 N N . ARG A 1 91 ? 9.844 9.834 20.825 1.00 91.25 91 ARG A N 1
ATOM 711 C CA . ARG A 1 91 ? 8.611 10.146 20.104 1.00 91.25 91 ARG A CA 1
ATOM 712 C C . ARG A 1 91 ? 8.371 9.091 19.027 1.00 91.25 91 ARG A C 1
ATOM 714 O O . ARG A 1 91 ? 9.324 8.645 18.372 1.00 91.25 91 ARG A O 1
ATOM 721 N N . ARG A 1 92 ? 7.114 8.697 18.861 1.00 92.88 92 ARG A N 1
ATOM 722 C CA . ARG A 1 92 ? 6.630 7.861 17.761 1.00 92.88 92 ARG A CA 1
ATOM 723 C C . ARG A 1 92 ? 5.421 8.533 17.136 1.00 92.88 92 ARG A C 1
ATOM 725 O O . ARG A 1 92 ? 4.654 9.170 17.848 1.00 92.88 92 ARG A O 1
ATOM 732 N N . ASP A 1 93 ? 5.284 8.388 15.830 1.00 94.00 93 ASP A N 1
ATOM 733 C CA . ASP A 1 93 ? 4.127 8.862 15.086 1.00 94.00 93 ASP A CA 1
ATOM 734 C C . ASP A 1 93 ? 3.448 7.613 14.524 1.00 94.00 93 ASP A C 1
ATOM 736 O O . ASP A 1 93 ? 4.071 6.867 13.775 1.00 94.00 93 ASP A O 1
ATOM 740 N N . ILE A 1 94 ? 2.223 7.350 14.974 1.00 96.06 94 ILE A N 1
ATOM 741 C CA . ILE A 1 94 ? 1.405 6.219 14.533 1.00 96.06 94 ILE A CA 1
ATOM 742 C C . ILE A 1 94 ? 0.697 6.632 13.246 1.00 96.06 94 ILE A C 1
ATOM 744 O O . ILE A 1 94 ? 0.024 7.665 13.231 1.00 96.06 94 ILE A O 1
ATOM 748 N N . ASP A 1 95 ? 0.803 5.820 12.193 1.00 97.25 95 ASP A N 1
ATOM 749 C CA . ASP A 1 95 ? 0.240 6.138 10.876 1.00 97.25 95 ASP A CA 1
ATOM 750 C C . ASP A 1 95 ? -1.260 6.464 10.931 1.00 97.25 95 ASP A C 1
ATOM 752 O O . ASP A 1 95 ? -1.692 7.483 10.386 1.00 97.25 95 ASP A O 1
ATOM 756 N N . ILE A 1 96 ? -2.063 5.616 11.583 1.00 98.44 96 ILE A N 1
ATOM 757 C CA . ILE A 1 96 ? -3.500 5.843 11.778 1.00 98.44 96 ILE A CA 1
ATOM 758 C C . ILE A 1 96 ? -3.926 5.310 13.149 1.00 98.44 96 ILE A C 1
ATOM 760 O O . ILE A 1 96 ? -3.675 4.154 13.483 1.00 98.44 96 ILE A O 1
ATOM 764 N N . VAL A 1 97 ? -4.650 6.121 13.920 1.00 98.44 97 VAL A N 1
ATOM 765 C CA . VAL A 1 97 ? -5.409 5.660 15.091 1.00 98.44 97 VAL A CA 1
ATOM 766 C C . VAL A 1 97 ? -6.896 5.843 14.836 1.00 98.44 97 VAL A C 1
ATOM 768 O O . VAL A 1 97 ? -7.342 6.942 14.519 1.00 98.44 97 VAL A O 1
ATOM 771 N N . LEU A 1 98 ? -7.668 4.770 14.992 1.00 98.31 98 LEU A N 1
ATOM 772 C CA . LEU A 1 98 ? -9.123 4.785 14.878 1.00 98.31 98 LEU A CA 1
ATOM 773 C C . LEU A 1 98 ? -9.761 4.527 16.239 1.00 98.31 98 LEU A C 1
ATOM 775 O O . LEU A 1 98 ? -9.528 3.496 16.862 1.00 98.31 98 LEU A O 1
ATOM 779 N N . GLU A 1 99 ? -10.604 5.446 16.684 1.00 98.44 99 GLU A N 1
ATOM 780 C CA . GLU A 1 99 ? -11.365 5.348 17.925 1.00 98.44 99 GLU A CA 1
ATOM 781 C C . GLU A 1 99 ? -12.830 5.041 17.620 1.00 98.44 99 GLU A C 1
ATOM 783 O O . GLU A 1 99 ? -13.451 5.702 16.785 1.00 98.44 99 GLU A O 1
ATOM 788 N N . ILE A 1 100 ? -13.389 4.058 18.327 1.00 98.25 100 ILE A N 1
ATOM 789 C CA . ILE A 1 100 ? -14.818 3.730 18.278 1.00 98.25 100 ILE A CA 1
ATOM 790 C C . ILE A 1 100 ? -15.446 4.153 19.599 1.00 98.25 100 ILE A C 1
ATOM 792 O O . ILE A 1 100 ? -15.104 3.620 20.658 1.00 98.25 100 ILE A O 1
ATOM 796 N N . ILE A 1 101 ? -16.365 5.107 19.530 1.00 97.94 101 ILE A N 1
ATOM 797 C CA . ILE A 1 101 ? -16.956 5.781 20.684 1.00 97.94 101 ILE A CA 1
ATOM 798 C C . ILE A 1 101 ? -18.437 5.430 20.749 1.00 97.94 101 ILE A C 1
ATOM 800 O O . ILE A 1 101 ? -19.153 5.586 19.765 1.00 97.94 101 ILE A O 1
ATOM 804 N N . GLU A 1 102 ? -18.925 4.977 21.899 1.00 97.00 102 GLU A N 1
ATOM 805 C CA . GLU A 1 102 ? -20.360 4.751 22.087 1.00 97.00 102 GLU A CA 1
ATOM 806 C C . GLU A 1 102 ? -21.083 6.080 22.331 1.00 97.00 102 GLU A C 1
ATOM 808 O O . GLU A 1 102 ? -20.789 6.806 23.281 1.00 97.00 102 GLU A O 1
ATOM 813 N N . ASP A 1 103 ? -22.084 6.404 21.512 1.00 95.25 103 ASP A N 1
ATOM 814 C CA . ASP A 1 103 ? -22.691 7.737 21.540 1.00 95.25 103 ASP A CA 1
ATOM 815 C C . ASP A 1 103 ? -23.468 8.047 22.813 1.00 95.25 103 ASP A C 1
ATOM 817 O O . ASP A 1 103 ? -23.576 9.218 23.189 1.00 95.25 103 ASP A O 1
ATOM 821 N N . LYS A 1 104 ? -24.018 7.016 23.458 1.00 95.00 104 LYS A N 1
ATOM 822 C CA . LYS A 1 104 ? -24.835 7.153 24.668 1.00 95.00 104 LYS A CA 1
ATOM 823 C C . LYS A 1 104 ? -23.995 7.501 25.890 1.00 95.00 104 LYS A C 1
ATOM 825 O O . LYS A 1 104 ? -24.398 8.343 26.684 1.00 95.00 104 LYS A O 1
ATOM 830 N N . THR A 1 105 ? -22.860 6.830 26.044 1.00 95.56 105 THR A N 1
ATOM 831 C CA . THR A 1 105 ? -21.974 6.949 27.210 1.00 95.56 105 THR A CA 1
ATOM 832 C C . THR A 1 105 ? -20.827 7.921 26.962 1.00 95.56 105 THR A C 1
ATOM 834 O O . THR A 1 105 ? -20.249 8.428 27.919 1.00 95.56 105 THR A O 1
ATOM 837 N N . LYS A 1 106 ? -20.521 8.203 25.688 1.00 95.69 106 LYS A N 1
ATOM 838 C CA . LYS A 1 106 ? -19.311 8.902 25.235 1.00 95.69 106 LYS A CA 1
ATOM 839 C C . LYS A 1 106 ? -18.018 8.182 25.640 1.00 95.69 106 LYS A C 1
ATOM 841 O O . LYS A 1 106 ? -16.956 8.795 25.663 1.00 95.69 106 LYS A O 1
ATOM 846 N N . GLU A 1 107 ? -18.103 6.883 25.930 1.00 96.81 107 GLU A N 1
ATOM 847 C CA . GLU A 1 107 ? -16.955 6.027 26.230 1.00 96.81 107 GLU A CA 1
ATOM 848 C C . GLU A 1 107 ? -16.217 5.663 24.935 1.00 96.81 107 GLU A C 1
ATOM 850 O O . GLU A 1 107 ? -16.836 5.214 23.967 1.00 96.81 107 GLU A O 1
ATOM 855 N N . ILE A 1 108 ? -14.889 5.812 24.929 1.00 98.12 108 ILE A N 1
ATOM 856 C CA . ILE A 1 108 ? -14.032 5.253 23.877 1.00 98.12 108 ILE A CA 1
ATOM 857 C C . ILE A 1 108 ? -13.906 3.753 24.149 1.00 98.12 108 ILE A C 1
ATOM 859 O O . ILE A 1 108 ? -13.194 3.340 25.063 1.00 98.12 108 ILE A O 1
ATOM 863 N N . LEU A 1 109 ? -14.617 2.935 23.377 1.00 98.00 109 LEU A N 1
ATOM 864 C CA . LEU A 1 109 ? -14.646 1.485 23.568 1.00 98.00 109 LEU A CA 1
ATOM 865 C C . LEU A 1 109 ? -13.356 0.831 23.073 1.00 98.00 109 LEU A C 1
ATOM 867 O O . LEU A 1 109 ? -12.783 -0.033 23.741 1.00 98.00 109 LEU A O 1
ATOM 871 N N . TYR A 1 110 ? -12.929 1.242 21.881 1.00 98.50 110 TYR A N 1
ATOM 872 C CA . TYR A 1 110 ? -11.852 0.614 21.131 1.00 98.50 110 TYR A CA 1
ATOM 873 C C . TYR A 1 110 ? -10.928 1.670 20.545 1.00 98.50 110 TYR A C 1
ATOM 875 O O . TYR A 1 110 ? -11.396 2.705 20.070 1.00 98.50 110 TYR A O 1
ATOM 883 N N . SER A 1 111 ? -9.631 1.371 20.546 1.00 98.38 111 SER A N 1
ATOM 884 C CA . SER A 1 111 ? -8.619 2.122 19.810 1.00 98.38 111 SER A CA 1
ATOM 885 C C . SER A 1 111 ? -7.837 1.164 18.920 1.00 98.38 111 SER A C 1
ATOM 887 O O . SER A 1 111 ? -7.224 0.212 19.399 1.00 98.38 111 SER A O 1
ATOM 889 N N . ILE A 1 112 ? -7.903 1.370 17.612 1.00 98.44 112 ILE A N 1
ATOM 890 C CA . ILE A 1 112 ? -7.228 0.549 16.616 1.00 98.44 112 ILE A CA 1
ATOM 891 C C . ILE A 1 112 ? -6.039 1.357 16.110 1.00 98.44 112 ILE A C 1
ATOM 893 O O . ILE A 1 112 ? -6.199 2.328 15.375 1.00 98.44 112 ILE A O 1
ATOM 897 N N . CYS A 1 113 ? -4.849 0.946 16.524 1.00 97.44 113 CYS A N 1
ATOM 898 C CA . CYS A 1 113 ? -3.574 1.435 16.029 1.00 97.44 113 CYS A CA 1
ATOM 899 C C . CYS A 1 113 ? -3.240 0.699 14.732 1.00 97.44 113 CYS A C 1
ATOM 901 O O . CYS A 1 113 ? -3.196 -0.531 14.726 1.00 97.44 113 CYS A O 1
ATOM 903 N N . LEU A 1 114 ? -3.021 1.420 13.639 1.00 97.94 114 LEU A N 1
ATOM 904 C CA . LEU A 1 114 ? -2.622 0.855 12.357 1.00 97.94 114 LEU A CA 1
ATOM 905 C C . LEU A 1 114 ? -1.273 1.443 11.958 1.00 97.94 114 LEU A C 1
ATOM 907 O O . LEU A 1 114 ? -1.154 2.650 11.778 1.00 97.94 114 LEU A O 1
ATOM 911 N N . GLU A 1 115 ? -0.296 0.558 11.785 1.00 96.62 115 GLU A N 1
ATOM 912 C CA . GLU A 1 115 ? 1.033 0.859 11.254 1.00 96.62 115 GLU A CA 1
ATOM 913 C C . GLU A 1 115 ? 1.124 0.352 9.810 1.00 96.62 115 GLU A C 1
ATOM 915 O O . GLU A 1 115 ? 0.834 -0.818 9.534 1.00 96.62 115 GLU A O 1
ATOM 920 N N . ASN A 1 116 ? 1.527 1.215 8.880 1.00 96.38 116 ASN A N 1
ATOM 921 C CA . ASN A 1 116 ? 1.478 0.983 7.443 1.00 96.38 116 ASN A CA 1
ATOM 922 C C . ASN A 1 116 ? 2.873 0.976 6.808 1.00 96.38 116 ASN A C 1
ATOM 924 O O . ASN A 1 116 ? 3.590 1.971 6.774 1.00 96.38 116 ASN A O 1
ATOM 928 N N . LYS A 1 117 ? 3.215 -0.135 6.158 1.00 94.50 117 LYS A N 1
ATOM 929 C CA . LYS A 1 117 ? 4.402 -0.265 5.311 1.00 94.50 117 LYS A CA 1
ATOM 930 C C . LYS A 1 117 ? 3.987 -0.553 3.871 1.00 94.50 117 LYS A C 1
ATOM 932 O O . LYS A 1 117 ? 3.345 -1.567 3.588 1.00 94.50 117 LYS A O 1
ATOM 937 N N . ILE A 1 118 ? 4.420 0.300 2.939 1.00 91.81 118 ILE A N 1
ATOM 938 C CA . ILE A 1 118 ? 4.166 0.123 1.494 1.00 91.81 118 ILE A CA 1
ATOM 939 C C . ILE A 1 118 ? 5.332 -0.556 0.760 1.00 91.81 118 ILE A C 1
ATOM 941 O O . ILE A 1 118 ? 5.162 -1.028 -0.364 1.00 91.81 118 ILE A O 1
ATOM 945 N N . THR A 1 119 ? 6.495 -0.697 1.413 1.00 88.94 119 THR A N 1
ATOM 946 C CA . THR A 1 119 ? 7.626 -1.506 0.925 1.00 88.94 119 THR A CA 1
ATOM 947 C C . THR A 1 119 ? 8.293 -2.303 2.050 1.00 88.94 119 THR A C 1
ATOM 949 O O . THR A 1 119 ? 8.440 -1.801 3.160 1.00 88.94 119 THR A O 1
ATOM 952 N N . ASP A 1 120 ? 8.798 -3.510 1.767 1.00 85.81 120 ASP A N 1
ATOM 953 C CA . ASP A 1 120 ? 9.579 -4.287 2.752 1.00 85.81 120 ASP A CA 1
ATOM 954 C C . ASP A 1 120 ? 10.900 -3.595 3.143 1.00 85.81 120 ASP A C 1
ATOM 956 O O . ASP A 1 120 ? 11.440 -3.842 4.218 1.00 85.81 120 ASP A O 1
ATOM 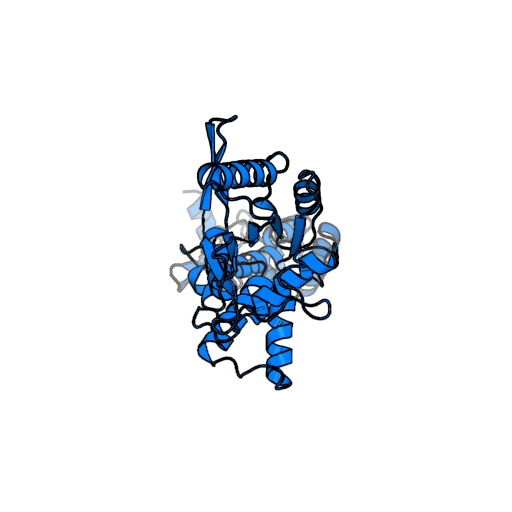960 N N . LEU A 1 121 ? 11.426 -2.714 2.283 1.00 83.88 121 LEU A N 1
ATOM 961 C CA . LEU A 1 121 ? 12.657 -1.957 2.542 1.00 83.88 121 LEU A CA 1
ATOM 962 C C . LEU A 1 121 ? 12.512 -0.979 3.715 1.00 83.88 121 LEU A C 1
ATOM 964 O O . LEU A 1 121 ? 13.506 -0.654 4.360 1.00 83.88 121 LEU A O 1
ATOM 968 N N . SER A 1 122 ? 11.286 -0.536 3.996 1.00 82.44 122 SER A N 1
ATOM 969 C CA . SER A 1 122 ? 10.963 0.316 5.144 1.00 82.44 122 SER A CA 1
ATOM 970 C C . SER A 1 122 ? 10.891 -0.458 6.471 1.00 82.44 122 SER A C 1
ATOM 972 O O . SER A 1 122 ? 10.845 0.148 7.542 1.00 82.44 122 SER A O 1
ATOM 974 N N . ILE A 1 123 ? 10.906 -1.798 6.430 1.00 84.31 123 ILE A N 1
ATOM 975 C CA . ILE A 1 123 ? 10.809 -2.643 7.621 1.00 84.31 123 ILE A CA 1
ATOM 976 C C . ILE A 1 123 ? 12.201 -2.834 8.215 1.00 84.31 123 ILE A C 1
ATOM 978 O O . ILE A 1 123 ? 13.033 -3.604 7.726 1.00 84.31 123 ILE A O 1
ATOM 982 N N . SER A 1 124 ? 12.458 -2.145 9.322 1.00 77.38 124 SER A N 1
ATOM 983 C CA . SER A 1 124 ? 13.704 -2.316 10.058 1.00 77.38 124 SER A CA 1
ATOM 984 C C . SER A 1 124 ? 13.711 -3.643 10.814 1.00 77.38 124 SER A C 1
ATOM 986 O O . SER A 1 124 ? 12.903 -3.895 11.709 1.00 77.38 124 SER A O 1
ATOM 988 N N . LYS A 1 125 ? 14.703 -4.487 10.504 1.00 64.56 125 LYS A N 1
ATOM 989 C CA . LYS A 1 125 ? 14.893 -5.798 11.137 1.00 64.56 125 LYS A CA 1
ATOM 990 C C . LYS A 1 125 ? 15.168 -5.743 12.631 1.00 64.56 125 LYS A C 1
ATOM 992 O O . LYS A 1 125 ? 15.182 -6.810 13.217 1.00 64.56 125 LYS A O 1
ATOM 997 N N . ASN A 1 126 ? 15.426 -4.596 13.253 1.00 66.94 126 ASN A N 1
ATOM 998 C CA . A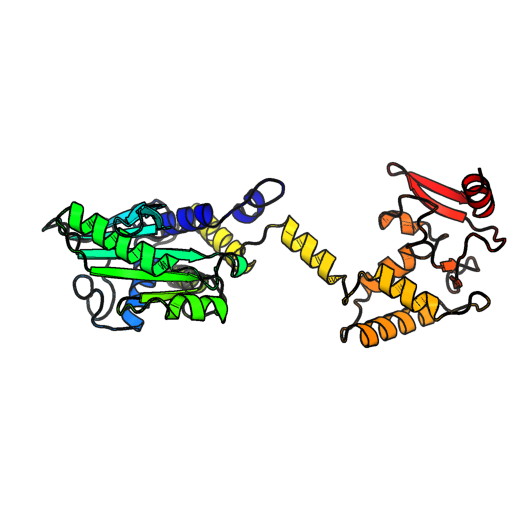SN A 1 126 ? 15.758 -4.487 14.683 1.00 66.94 126 ASN A CA 1
ATOM 999 C C . ASN A 1 126 ? 14.955 -3.396 15.407 1.00 66.94 126 ASN A C 1
ATOM 1001 O O . ASN A 1 126 ? 15.310 -3.045 16.528 1.00 66.94 126 ASN A O 1
ATOM 1005 N N . ASP A 1 127 ? 13.904 -2.849 14.793 1.00 75.38 127 ASP A N 1
ATOM 1006 C CA . ASP A 1 127 ? 13.125 -1.792 15.441 1.00 75.38 127 ASP A CA 1
ATOM 1007 C C . ASP A 1 127 ? 12.061 -2.376 16.378 1.00 75.38 127 ASP A C 1
ATOM 1009 O O . ASP A 1 127 ? 11.413 -3.377 16.068 1.00 75.38 127 ASP A O 1
ATOM 1013 N N . SER A 1 128 ? 11.897 -1.725 17.525 1.00 87.19 128 SER A N 1
ATOM 1014 C CA . SER A 1 128 ? 10.830 -1.942 18.503 1.00 87.19 128 SER A CA 1
ATOM 1015 C C . SER A 1 128 ? 9.615 -1.067 18.187 1.00 87.19 128 SER A C 1
ATOM 1017 O O . SER A 1 128 ? 8.900 -0.675 19.099 1.00 87.19 128 SER A O 1
ATOM 1019 N N . GLN A 1 129 ? 9.413 -0.699 16.915 1.00 91.06 129 GLN A N 1
ATOM 1020 C CA . GLN A 1 129 ? 8.463 0.335 16.497 1.00 91.06 129 GLN A CA 1
ATOM 1021 C C . GLN A 1 129 ? 7.043 0.066 17.020 1.00 91.06 129 GLN A C 1
ATOM 1023 O O . GLN A 1 129 ? 6.530 0.882 17.777 1.00 91.06 129 GLN A O 1
ATOM 1028 N N . LEU A 1 130 ? 6.477 -1.106 16.715 1.00 94.69 130 LEU A N 1
ATOM 1029 C CA . LEU A 1 130 ? 5.116 -1.473 17.128 1.00 94.69 130 LEU A CA 1
ATOM 1030 C C . LEU A 1 130 ? 4.936 -1.521 18.655 1.00 94.69 130 LEU A C 1
ATOM 1032 O O . LEU A 1 130 ? 3.882 -1.175 19.179 1.00 94.69 130 LEU A O 1
ATOM 1036 N N . GLU A 1 131 ? 5.960 -1.980 19.380 1.00 94.69 131 GLU A N 1
ATOM 1037 C CA . GLU A 1 131 ? 5.942 -2.035 20.848 1.00 94.69 131 GLU A CA 1
ATOM 1038 C C . GLU A 1 131 ? 5.996 -0.625 21.445 1.00 94.69 131 GLU A C 1
ATOM 1040 O O . GLU A 1 131 ? 5.235 -0.290 22.348 1.00 94.69 131 GLU A O 1
ATOM 1045 N N . ASP A 1 132 ? 6.874 0.217 20.904 1.00 94.50 132 ASP A N 1
ATOM 1046 C CA . ASP A 1 132 ? 7.030 1.614 21.287 1.00 94.50 132 ASP A CA 1
ATOM 1047 C C . ASP A 1 132 ? 5.737 2.417 21.033 1.00 94.50 132 ASP A C 1
ATOM 1049 O O . ASP A 1 132 ? 5.337 3.221 21.874 1.00 94.50 132 ASP A O 1
ATOM 1053 N N . GLU A 1 133 ? 5.067 2.185 19.904 1.00 95.56 133 GLU A N 1
ATOM 1054 C CA . GLU A 1 133 ? 3.777 2.797 19.558 1.00 95.56 133 GLU A CA 1
ATOM 1055 C C . GLU A 1 133 ? 2.659 2.356 20.496 1.00 95.56 133 GLU A C 1
ATOM 1057 O O . GLU A 1 133 ? 1.917 3.203 20.989 1.00 95.56 133 GLU A O 1
ATOM 1062 N N . LEU A 1 134 ? 2.571 1.057 20.802 1.00 96.88 134 LEU A N 1
ATOM 1063 C CA . LEU A 1 134 ? 1.596 0.535 21.758 1.00 96.88 134 LEU A CA 1
ATOM 1064 C C . LEU A 1 134 ? 1.787 1.159 23.147 1.00 96.88 134 LEU A C 1
ATOM 1066 O O . LEU A 1 134 ? 0.830 1.677 23.714 1.00 96.88 134 LEU A O 1
ATOM 1070 N N . ILE A 1 135 ? 3.021 1.174 23.664 1.00 95.81 135 ILE A N 1
ATOM 1071 C CA . ILE A 1 135 ? 3.341 1.778 24.969 1.00 95.81 135 ILE A CA 1
ATOM 1072 C C . ILE A 1 135 ? 3.003 3.273 24.974 1.00 95.81 135 ILE A C 1
ATOM 1074 O O . ILE A 1 135 ? 2.432 3.781 25.938 1.00 95.81 135 ILE A O 1
ATOM 1078 N N . GLY A 1 136 ? 3.359 3.990 23.905 1.00 96.31 136 GLY A N 1
ATOM 1079 C CA . GLY A 1 136 ? 3.050 5.412 23.780 1.00 96.31 136 GLY A CA 1
ATOM 1080 C C . GLY A 1 136 ? 1.545 5.681 23.732 1.00 96.31 136 GLY A C 1
ATOM 1081 O O . GLY A 1 136 ? 1.075 6.636 24.348 1.00 96.31 136 GLY A O 1
ATOM 1082 N N . LEU A 1 137 ? 0.779 4.832 23.046 1.00 97.06 137 LEU A N 1
ATOM 1083 C CA . LEU A 1 137 ? -0.674 4.956 22.947 1.00 97.06 137 LEU A CA 1
ATOM 1084 C C . LEU A 1 137 ? -1.376 4.619 24.272 1.00 97.06 137 LEU A C 1
ATOM 1086 O O . LEU A 1 137 ? -2.323 5.301 24.659 1.00 97.06 137 LEU A O 1
ATOM 1090 N N . GLU A 1 138 ? -0.891 3.614 25.004 1.00 96.75 138 GLU A N 1
ATOM 1091 C CA . GLU A 1 138 ? -1.352 3.316 26.366 1.00 96.75 138 GLU A CA 1
ATOM 1092 C C . GLU A 1 138 ? -1.121 4.509 27.303 1.00 96.75 138 GLU A C 1
ATOM 1094 O O . GLU A 1 138 ? -2.027 4.902 28.039 1.00 96.75 138 GLU A O 1
ATOM 1099 N N . ALA A 1 139 ? 0.064 5.127 27.254 1.00 95.81 139 ALA A N 1
ATOM 1100 C CA . ALA A 1 139 ? 0.365 6.331 28.028 1.00 95.81 139 ALA A CA 1
ATOM 1101 C C . ALA A 1 139 ? -0.556 7.504 27.647 1.00 95.81 139 ALA A C 1
ATOM 1103 O O . ALA A 1 139 ? -1.144 8.123 28.532 1.00 95.81 139 ALA A O 1
ATOM 1104 N N . TYR A 1 140 ? -0.757 7.740 26.346 1.00 96.12 140 TYR A N 1
ATOM 1105 C CA . TYR A 1 140 ? -1.654 8.776 25.824 1.00 96.12 140 TYR A CA 1
ATOM 1106 C C . TYR A 1 140 ? -3.077 8.662 26.395 1.00 96.12 140 TYR A C 1
ATOM 1108 O O . TYR A 1 140 ? -3.640 9.647 26.873 1.00 96.12 140 TYR A O 1
ATOM 1116 N N . TYR A 1 141 ? -3.660 7.459 26.415 1.00 97.06 141 TYR A N 1
ATOM 1117 C CA . TYR A 1 141 ? -5.002 7.266 26.972 1.00 97.06 141 TYR A CA 1
ATOM 1118 C C . TYR A 1 141 ? -5.046 7.347 28.500 1.00 97.06 141 TYR A C 1
ATOM 1120 O O . TYR A 1 141 ? -5.995 7.908 29.054 1.00 97.06 141 TYR A O 1
ATOM 1128 N N . ASN A 1 142 ? -4.007 6.860 29.182 1.00 95.38 142 ASN A N 1
ATOM 1129 C CA . ASN A 1 142 ? -3.895 6.988 30.634 1.00 95.38 142 ASN A CA 1
ATOM 1130 C C . ASN A 1 142 ? -3.858 8.459 31.077 1.00 95.38 142 ASN A C 1
ATOM 1132 O O . ASN A 1 142 ? -4.532 8.813 32.044 1.00 95.38 142 ASN A O 1
ATOM 1136 N N . GLU A 1 143 ? -3.141 9.328 30.358 1.00 94.62 143 GLU A N 1
ATOM 1137 C CA . GLU A 1 143 ? -3.126 10.780 30.606 1.00 94.62 143 GLU A CA 1
ATOM 1138 C C . GLU A 1 143 ? -4.511 11.418 30.428 1.00 94.62 143 GLU A C 1
ATOM 1140 O O . GLU A 1 143 ? -4.889 12.322 31.174 1.00 94.62 143 GLU A O 1
ATOM 1145 N N . MET A 1 144 ? -5.298 10.918 29.473 1.00 94.06 144 MET A N 1
ATOM 1146 C CA . MET A 1 144 ? -6.683 11.341 29.246 1.00 94.06 144 MET A CA 1
ATOM 1147 C C . MET A 1 144 ? -7.680 10.755 30.261 1.00 94.06 144 MET A C 1
ATOM 1149 O O . MET A 1 144 ? -8.851 11.136 30.250 1.00 94.06 144 MET A O 1
ATOM 1153 N N . GLY A 1 145 ? -7.250 9.835 31.131 1.00 95.69 145 GLY A N 1
ATOM 1154 C CA . GLY A 1 145 ? -8.113 9.172 32.110 1.00 95.69 145 GLY A CA 1
ATOM 1155 C C . GLY A 1 145 ? -9.104 8.176 31.498 1.00 95.69 145 GLY A C 1
ATOM 1156 O O . GLY A 1 145 ? -10.146 7.911 32.097 1.00 95.69 145 GLY A O 1
ATOM 1157 N N . VAL A 1 146 ? -8.803 7.631 30.316 1.00 96.19 146 VAL A N 1
ATOM 1158 C CA . VAL A 1 146 ? -9.632 6.641 29.604 1.00 96.19 146 VAL A CA 1
ATOM 1159 C C . VAL A 1 146 ? -8.843 5.355 29.356 1.00 96.19 146 VAL A C 1
ATOM 1161 O O . VAL A 1 146 ? -7.617 5.368 29.319 1.00 96.19 146 VAL A O 1
ATOM 1164 N N . GLN A 1 147 ? -9.535 4.224 29.200 1.00 95.88 147 GLN A N 1
ATOM 1165 C CA . GLN A 1 147 ? -8.903 2.909 29.016 1.00 95.88 147 GLN A CA 1
ATOM 1166 C C . GLN A 1 147 ? -9.623 2.085 27.935 1.00 95.88 147 GLN A C 1
ATOM 1168 O O . GLN A 1 147 ? -10.294 1.102 28.259 1.00 95.88 147 GLN A O 1
ATOM 1173 N N . PRO A 1 148 ? -9.528 2.484 26.653 1.00 97.81 148 PRO A N 1
ATOM 1174 C CA . PRO A 1 148 ? -10.096 1.699 25.564 1.00 97.81 148 PRO A CA 1
ATOM 1175 C C . PRO A 1 148 ? -9.376 0.353 25.417 1.00 97.81 148 PRO A C 1
ATOM 1177 O O . PRO A 1 148 ? -8.200 0.207 25.762 1.00 97.81 148 PRO A O 1
ATOM 1180 N N . GLU A 1 149 ? -10.045 -0.640 24.830 1.00 98.00 149 GLU A N 1
ATOM 1181 C CA . GLU A 1 149 ? -9.339 -1.832 24.363 1.00 98.00 149 GLU A CA 1
ATOM 1182 C C . GLU A 1 149 ? -8.524 -1.492 23.109 1.00 98.00 149 GLU A C 1
ATOM 1184 O O . GLU A 1 149 ? -9.084 -1.142 22.067 1.00 98.00 149 GLU A O 1
ATOM 1189 N N . ILE A 1 150 ? -7.199 -1.620 23.210 1.00 98.38 150 ILE A N 1
ATOM 1190 C CA . ILE A 1 150 ? -6.283 -1.322 22.109 1.00 98.38 150 ILE A CA 1
ATOM 1191 C C . ILE A 1 150 ? -6.087 -2.558 21.224 1.00 98.38 150 ILE A C 1
ATOM 1193 O O . ILE A 1 150 ? -5.867 -3.667 21.716 1.00 98.38 150 ILE A O 1
ATOM 1197 N N . TYR A 1 151 ? -6.150 -2.356 19.912 1.00 98.38 151 TYR A N 1
ATOM 1198 C CA . TYR A 1 151 ? -5.835 -3.344 18.886 1.00 98.38 151 TYR A CA 1
ATOM 1199 C C . TYR A 1 151 ? -4.738 -2.795 17.978 1.00 98.38 151 TYR A C 1
ATOM 1201 O O . TYR A 1 151 ? -4.735 -1.609 17.665 1.00 98.38 151 TYR A O 1
ATOM 1209 N N . VAL A 1 152 ? -3.816 -3.652 17.544 1.00 98.00 152 VAL A N 1
ATOM 1210 C CA . VAL A 1 152 ? -2.721 -3.279 16.637 1.00 98.00 152 VAL A CA 1
ATOM 1211 C C . VAL A 1 152 ? -2.905 -3.984 15.301 1.00 98.00 152 VAL A C 1
ATOM 1213 O O . VAL A 1 152 ? -2.897 -5.210 15.234 1.00 98.00 152 VAL A O 1
ATOM 1216 N N . ILE A 1 153 ? -3.044 -3.224 14.226 1.00 97.38 153 ILE A N 1
ATOM 1217 C CA . ILE A 1 153 ? -3.015 -3.713 12.854 1.00 97.38 153 ILE A CA 1
ATOM 1218 C C . ILE A 1 153 ? -1.657 -3.360 12.268 1.00 97.38 153 ILE A C 1
ATOM 1220 O O . ILE A 1 153 ? -1.286 -2.193 12.186 1.00 97.38 153 ILE A O 1
ATOM 1224 N N . TYR A 1 154 ? -0.930 -4.371 11.812 1.00 96.75 154 TYR A N 1
ATOM 1225 C CA . TYR A 1 154 ? 0.269 -4.163 11.019 1.00 96.75 154 TYR A CA 1
ATOM 1226 C C . TYR A 1 154 ? -0.055 -4.428 9.556 1.00 96.75 154 TYR A C 1
ATOM 1228 O O . TYR A 1 154 ? -0.390 -5.555 9.190 1.00 96.75 154 TYR A O 1
ATOM 1236 N N . LEU A 1 155 ? -0.000 -3.390 8.728 1.00 97.38 155 LEU A N 1
ATOM 1237 C CA . LEU A 1 155 ? -0.322 -3.450 7.311 1.00 97.38 155 LEU A CA 1
ATOM 1238 C C . LEU A 1 155 ? 0.969 -3.430 6.493 1.00 97.38 155 LEU A C 1
ATOM 1240 O O . LEU A 1 155 ? 1.732 -2.473 6.535 1.00 97.38 155 LEU A O 1
ATOM 1244 N N . THR A 1 156 ? 1.223 -4.499 5.743 1.00 95.50 156 THR A N 1
ATOM 1245 C CA . THR A 1 156 ? 2.472 -4.674 4.973 1.00 95.50 156 THR A CA 1
ATOM 1246 C C . THR A 1 156 ? 2.191 -4.974 3.503 1.00 95.50 156 THR A C 1
ATOM 1248 O O . THR A 1 156 ? 1.063 -5.321 3.165 1.00 95.50 156 THR A O 1
ATOM 1251 N N . PRO A 1 157 ? 3.161 -4.868 2.579 1.00 92.62 157 PRO A N 1
ATOM 1252 C CA . PRO A 1 157 ? 2.866 -4.952 1.144 1.00 92.62 157 PRO A CA 1
ATOM 1253 C C . PRO A 1 157 ? 2.308 -6.315 0.723 1.00 92.62 157 PRO A C 1
ATOM 1255 O O . PRO A 1 157 ? 1.310 -6.407 0.006 1.00 92.62 157 PRO A O 1
ATOM 1258 N N . SER A 1 158 ? 2.962 -7.377 1.185 1.00 93.00 158 SER A N 1
ATOM 1259 C CA . SER A 1 158 ? 2.634 -8.774 0.910 1.00 93.00 158 SER A CA 1
ATOM 1260 C C . SER A 1 158 ? 3.297 -9.670 1.959 1.00 93.00 158 SER A C 1
ATOM 1262 O O . SER A 1 158 ? 4.238 -9.214 2.614 1.00 93.00 158 SER A O 1
ATOM 1264 N N . PRO A 1 159 ? 2.890 -10.943 2.099 1.00 91.06 159 PRO A N 1
ATOM 1265 C CA . PRO A 1 159 ? 3.546 -11.868 3.016 1.00 91.06 159 PRO A CA 1
ATOM 1266 C C . PRO A 1 159 ? 5.048 -11.983 2.726 1.00 91.06 159 PRO A C 1
ATOM 1268 O O . PRO A 1 159 ? 5.458 -12.397 1.641 1.00 91.06 159 PRO A O 1
ATOM 1271 N N . SER A 1 160 ? 5.877 -11.617 3.703 1.00 90.44 160 SER A N 1
ATOM 1272 C CA . SER A 1 160 ? 7.334 -11.701 3.609 1.00 90.44 160 SER A CA 1
ATOM 1273 C C . SER A 1 160 ? 7.938 -12.123 4.945 1.00 90.44 160 SER A C 1
ATOM 1275 O O . SER A 1 160 ? 7.370 -11.889 6.013 1.00 90.44 160 SER A O 1
ATOM 1277 N N . TYR A 1 161 ? 9.115 -12.755 4.897 1.00 89.19 161 TYR A N 1
ATOM 1278 C CA . TYR A 1 161 ? 9.810 -13.199 6.108 1.00 89.19 161 TYR A CA 1
ATOM 1279 C C . TYR A 1 161 ? 10.139 -12.027 7.046 1.00 89.19 161 TYR A C 1
ATOM 1281 O O . TYR A 1 161 ? 10.033 -12.156 8.261 1.00 89.19 161 TYR A O 1
ATOM 1289 N N . ILE A 1 162 ? 10.522 -10.876 6.484 1.00 88.19 162 ILE A N 1
ATOM 1290 C CA . ILE A 1 162 ? 10.899 -9.690 7.262 1.00 88.19 162 ILE A CA 1
ATOM 1291 C C . ILE A 1 162 ? 9.664 -9.083 7.937 1.00 88.19 162 ILE A C 1
ATOM 1293 O O . ILE A 1 162 ? 9.722 -8.782 9.130 1.00 88.19 162 ILE A O 1
ATOM 1297 N N . ALA A 1 163 ? 8.546 -8.970 7.211 1.00 90.44 163 ALA A N 1
ATOM 1298 C CA . ALA A 1 163 ? 7.277 -8.503 7.761 1.00 90.44 163 ALA A CA 1
ATOM 1299 C C . ALA A 1 163 ? 6.789 -9.406 8.900 1.00 90.44 163 ALA A C 1
ATOM 1301 O O . ALA A 1 163 ? 6.493 -8.915 9.987 1.00 90.44 163 ALA A O 1
ATOM 1302 N N . LEU A 1 164 ? 6.783 -10.726 8.685 1.00 91.12 164 LEU A N 1
ATOM 1303 C CA . LEU A 1 164 ? 6.377 -11.693 9.705 1.00 91.12 164 LEU A CA 1
ATOM 1304 C C . LEU A 1 164 ? 7.282 -11.622 10.940 1.00 91.12 164 LEU A C 1
ATOM 1306 O O . LEU A 1 164 ? 6.799 -11.598 12.066 1.00 91.12 164 LEU A O 1
ATOM 1310 N N . GLN A 1 165 ? 8.601 -11.533 10.749 1.00 90.12 165 GLN A N 1
ATOM 1311 C CA . GLN A 1 165 ? 9.537 -11.424 11.865 1.00 90.12 165 GLN A CA 1
ATOM 1312 C C . GLN A 1 165 ? 9.319 -10.141 12.682 1.00 90.12 165 GLN A C 1
ATOM 1314 O O . GLN A 1 165 ? 9.450 -10.175 13.903 1.00 90.12 165 GLN A O 1
ATOM 1319 N N . SER A 1 166 ? 9.017 -9.015 12.030 1.00 90.62 166 SER A N 1
ATOM 1320 C CA . SER A 1 166 ? 8.702 -7.756 12.714 1.00 90.62 166 SER A CA 1
ATOM 1321 C C . SER A 1 166 ? 7.388 -7.864 13.497 1.00 90.62 166 SER A C 1
ATOM 1323 O O . SER A 1 166 ? 7.368 -7.575 14.693 1.00 90.62 166 SER A O 1
ATOM 1325 N N . PHE A 1 167 ? 6.334 -8.385 12.863 1.00 93.56 167 PHE A N 1
ATOM 1326 C CA . PHE A 1 167 ? 5.023 -8.601 13.478 1.00 93.56 167 PHE A CA 1
ATOM 1327 C C . PHE A 1 167 ? 5.075 -9.526 14.701 1.00 93.56 167 PHE A C 1
ATOM 1329 O O . PHE A 1 167 ? 4.464 -9.250 15.738 1.00 93.56 167 PHE A O 1
ATOM 1336 N N . GLU A 1 168 ? 5.819 -10.630 14.610 1.00 93.19 168 GLU A N 1
ATOM 1337 C CA . GLU A 1 168 ? 5.882 -11.620 15.687 1.00 93.19 168 GLU A CA 1
ATOM 1338 C C . GLU A 1 168 ? 6.680 -11.161 16.902 1.00 93.19 168 GLU A C 1
ATOM 1340 O O . GLU A 1 168 ? 6.504 -11.698 17.991 1.00 93.19 168 GLU A O 1
ATOM 1345 N N . ARG A 1 169 ? 7.515 -10.129 16.776 1.00 92.69 169 ARG A N 1
ATOM 1346 C CA . ARG A 1 169 ? 8.226 -9.573 17.936 1.00 92.69 169 ARG A CA 1
ATOM 1347 C C . ARG A 1 169 ? 7.314 -8.854 18.905 1.00 92.69 169 ARG A C 1
ATOM 1349 O O . ARG A 1 169 ? 7.587 -8.894 20.100 1.00 92.69 169 ARG A O 1
ATOM 1356 N N . LEU A 1 170 ? 6.243 -8.237 18.413 1.00 94.25 170 LEU A N 1
ATOM 1357 C CA . LEU A 1 170 ? 5.243 -7.647 19.286 1.00 94.25 170 LEU A CA 1
ATOM 1358 C C . LEU A 1 170 ? 4.512 -8.773 20.027 1.00 94.25 170 LEU A C 1
ATOM 1360 O O . LEU A 1 170 ? 3.660 -9.458 19.460 1.00 94.25 170 LEU A O 1
ATOM 1364 N N . GLN A 1 171 ? 4.836 -8.975 21.300 1.00 93.75 171 GLN A N 1
ATOM 1365 C CA . GLN A 1 171 ? 4.169 -9.957 22.154 1.00 93.75 171 GLN A CA 1
ATOM 1366 C C . GLN A 1 171 ? 2.873 -9.365 22.718 1.00 93.75 171 GLN A C 1
ATOM 1368 O O . GLN A 1 171 ? 2.789 -9.000 23.886 1.00 93.75 171 GLN A O 1
ATOM 1373 N N . TYR A 1 172 ? 1.857 -9.248 21.862 1.00 96.00 172 TYR A N 1
ATOM 1374 C CA . TYR A 1 172 ? 0.558 -8.675 22.209 1.00 96.00 172 TYR A CA 1
ATOM 1375 C C . TYR A 1 172 ? -0.582 -9.538 21.669 1.00 96.00 172 TYR A C 1
ATOM 1377 O O . TYR A 1 172 ? -0.510 -10.013 20.539 1.00 96.00 172 TYR A O 1
ATOM 1385 N N . LYS A 1 173 ? -1.638 -9.755 22.469 1.00 95.44 173 LYS A N 1
ATOM 1386 C CA . LYS A 1 173 ? -2.752 -10.646 22.087 1.00 95.44 173 LYS A CA 1
ATOM 1387 C C . LYS A 1 173 ? -3.637 -10.026 20.998 1.00 95.44 173 LYS A C 1
ATOM 1389 O O . LYS A 1 173 ? -4.063 -10.716 20.080 1.00 95.44 173 LYS A O 1
ATOM 1394 N N . ARG A 1 174 ? -3.936 -8.731 21.110 1.00 97.06 174 ARG A N 1
ATOM 1395 C CA . ARG A 1 174 ? -4.872 -8.010 20.232 1.00 97.06 174 ARG A CA 1
ATOM 1396 C C . ARG A 1 174 ? -4.134 -7.404 19.035 1.00 97.06 174 ARG A C 1
ATOM 1398 O O . ARG A 1 174 ? -4.162 -6.195 18.830 1.00 97.06 174 ARG A O 1
ATOM 1405 N N . LYS A 1 175 ? -3.419 -8.236 18.276 1.00 96.19 175 LYS A N 1
ATOM 1406 C CA . LYS A 1 175 ? -2.694 -7.814 17.069 1.00 96.19 175 LYS A CA 1
ATOM 1407 C C . LYS A 1 175 ? -3.172 -8.578 15.835 1.00 96.19 175 LYS A C 1
ATOM 1409 O O . LYS A 1 175 ? -3.489 -9.758 15.936 1.00 96.19 175 LYS A O 1
ATOM 1414 N N . CYS A 1 176 ? -3.196 -7.921 14.681 1.00 96.06 176 CYS A N 1
ATOM 1415 C CA . CYS A 1 176 ? -3.607 -8.473 13.393 1.00 96.06 176 CYS A CA 1
ATOM 1416 C C . CYS A 1 176 ? -2.590 -8.091 12.311 1.00 96.06 176 CYS A C 1
ATOM 1418 O O . CYS A 1 176 ? -2.123 -6.953 12.270 1.00 96.06 176 CYS A O 1
ATOM 1420 N N . HIS A 1 177 ? -2.248 -9.036 11.434 1.00 96.00 177 HIS A N 1
ATOM 1421 C CA . HIS A 1 177 ? -1.380 -8.791 10.282 1.00 96.00 177 HIS A CA 1
ATOM 1422 C C . HIS A 1 177 ? -2.233 -8.744 9.017 1.00 96.00 177 HIS A C 1
ATOM 1424 O O . HIS A 1 177 ? -2.852 -9.741 8.640 1.00 96.00 177 HIS A O 1
ATOM 1430 N N . LEU A 1 178 ? -2.265 -7.578 8.375 1.00 96.69 178 LEU A N 1
ATOM 1431 C CA . LEU A 1 178 ? -2.925 -7.355 7.097 1.00 96.69 178 LEU A CA 1
ATOM 1432 C C . LEU A 1 178 ? -1.912 -7.086 5.991 1.00 96.69 178 LEU A C 1
ATOM 1434 O O . LEU A 1 178 ? -0.772 -6.665 6.218 1.00 96.69 178 LEU A O 1
ATOM 1438 N N . PHE A 1 179 ? -2.364 -7.310 4.762 1.00 96.62 179 PHE A N 1
ATOM 1439 C CA . PHE A 1 179 ? -1.549 -7.105 3.576 1.00 96.62 179 PHE A CA 1
ATOM 1440 C C . PHE A 1 179 ? -2.198 -6.109 2.627 1.00 96.62 179 PHE A C 1
ATOM 1442 O O . PHE A 1 179 ? -3.418 -6.055 2.507 1.00 96.62 179 PHE A O 1
ATOM 1449 N N . TRP A 1 180 ? -1.400 -5.345 1.894 1.00 96.88 180 TRP A N 1
ATOM 1450 C CA . TRP A 1 180 ? -1.916 -4.533 0.803 1.00 96.88 180 TRP A CA 1
ATOM 1451 C C . TRP A 1 180 ? -2.392 -5.413 -0.349 1.00 96.88 180 TRP A C 1
ATOM 1453 O O . TRP A 1 180 ? -3.470 -5.162 -0.883 1.00 96.88 180 TRP A O 1
ATOM 1463 N N . ASN A 1 181 ? -1.628 -6.449 -0.717 1.00 94.38 181 ASN A N 1
ATOM 1464 C CA . ASN A 1 181 ? -1.933 -7.329 -1.849 1.00 94.38 181 ASN A CA 1
ATOM 1465 C C . ASN A 1 181 ? -1.341 -8.750 -1.681 1.00 94.38 181 ASN A C 1
ATOM 1467 O O . ASN A 1 181 ? -0.615 -9.031 -0.728 1.00 94.38 181 ASN A O 1
ATOM 1471 N N . LYS A 1 182 ? -1.606 -9.639 -2.652 1.00 88.69 182 LYS A N 1
ATOM 1472 C CA . LYS A 1 182 ? -1.019 -10.993 -2.798 1.00 88.69 182 LYS A CA 1
ATOM 1473 C C . LYS A 1 182 ? -1.316 -11.938 -1.623 1.00 88.69 182 LYS A C 1
ATOM 1475 O O . LYS A 1 182 ? -0.559 -12.872 -1.372 1.00 88.69 182 LYS A O 1
ATOM 1480 N N . HIS A 1 183 ? -2.416 -11.698 -0.918 1.00 92.06 183 HIS A N 1
ATOM 1481 C CA . HIS A 1 183 ? -2.917 -12.536 0.166 1.00 92.06 183 HIS A CA 1
ATOM 1482 C C . HIS A 1 183 ? -4.442 -12.417 0.245 1.00 92.06 183 HIS A C 1
ATOM 1484 O O . HIS A 1 183 ? -4.983 -11.365 -0.095 1.00 92.06 183 HIS A O 1
ATOM 1490 N N . ASP A 1 184 ? -5.127 -13.462 0.712 1.00 86.88 184 ASP A N 1
ATOM 1491 C CA . ASP A 1 184 ? -6.593 -13.479 0.797 1.00 86.88 184 ASP A CA 1
ATOM 1492 C C . ASP A 1 184 ? -7.107 -12.361 1.709 1.00 86.88 184 ASP A C 1
ATOM 1494 O O . ASP A 1 184 ? -7.922 -11.541 1.292 1.00 86.88 184 ASP A O 1
ATOM 1498 N N . ASN A 1 185 ? -6.526 -12.255 2.906 1.00 88.12 185 ASN A N 1
ATOM 1499 C CA . ASN A 1 185 ? -6.762 -11.166 3.852 1.00 88.12 185 ASN A CA 1
ATOM 1500 C C . ASN A 1 185 ? -5.941 -9.917 3.475 1.00 88.12 185 ASN A C 1
ATOM 1502 O O . ASN A 1 185 ? -4.955 -9.590 4.141 1.00 88.12 185 ASN A O 1
ATOM 1506 N N . SER A 1 186 ? -6.277 -9.283 2.348 1.00 96.12 186 SER A N 1
ATOM 1507 C CA . SER A 1 186 ? -5.608 -8.069 1.870 1.00 96.12 186 SER A CA 1
ATOM 1508 C C . SER A 1 186 ? -6.572 -6.926 1.586 1.00 96.12 186 SER A C 1
ATOM 1510 O O . SER A 1 186 ? -7.681 -7.147 1.110 1.00 96.12 186 SER A O 1
ATOM 1512 N N . VAL A 1 187 ? -6.121 -5.689 1.800 1.00 97.12 187 VAL A N 1
ATOM 1513 C CA . VAL A 1 187 ? -6.896 -4.464 1.536 1.00 97.12 187 VAL A CA 1
ATOM 1514 C C . VAL A 1 187 ? -7.368 -4.406 0.086 1.00 97.12 187 VAL A C 1
ATOM 1516 O O . VAL A 1 187 ? -8.491 -3.983 -0.182 1.00 97.12 187 VAL A O 1
ATOM 1519 N N . PHE A 1 188 ? -6.545 -4.887 -0.852 1.00 97.12 188 PHE A N 1
ATOM 1520 C CA . PHE A 1 188 ? -6.934 -5.034 -2.251 1.00 97.12 188 PHE A CA 1
ATOM 1521 C C . PHE A 1 188 ? -8.185 -5.909 -2.414 1.00 97.12 188 PHE A C 1
ATOM 1523 O O . PHE A 1 188 ? -9.130 -5.500 -3.088 1.00 97.12 188 PHE A O 1
ATOM 1530 N N . ASN A 1 189 ? -8.224 -7.077 -1.768 1.00 96.25 189 ASN A N 1
ATOM 1531 C CA . ASN A 1 189 ? -9.379 -7.971 -1.825 1.00 96.25 189 ASN A CA 1
ATOM 1532 C C . ASN A 1 189 ? -10.591 -7.408 -1.077 1.00 96.25 189 ASN A C 1
ATOM 1534 O O . ASN A 1 189 ? -11.693 -7.489 -1.612 1.00 96.25 189 ASN A O 1
ATOM 1538 N N . LEU A 1 190 ? -10.397 -6.785 0.092 1.00 95.75 190 LEU A N 1
ATOM 1539 C CA . LEU A 1 190 ? -11.490 -6.156 0.848 1.00 95.75 190 LEU A CA 1
ATOM 1540 C C . LEU A 1 190 ? -12.191 -5.074 0.008 1.00 95.75 190 LEU A C 1
ATOM 1542 O O . LEU A 1 190 ? -13.414 -5.035 -0.079 1.00 95.75 190 LEU A O 1
ATOM 1546 N N . LEU A 1 191 ? -11.422 -4.228 -0.683 1.00 96.12 191 LEU A N 1
ATOM 1547 C CA . LEU A 1 191 ? -11.965 -3.211 -1.587 1.00 96.12 191 LEU A CA 1
ATOM 1548 C C . LEU A 1 191 ? -12.646 -3.817 -2.825 1.00 96.12 191 LEU A C 1
ATOM 1550 O O . LEU A 1 191 ? -13.668 -3.300 -3.276 1.00 96.12 191 LEU A O 1
ATOM 1554 N N . LEU A 1 192 ? -12.100 -4.897 -3.394 1.00 95.19 192 LEU A N 1
ATOM 1555 C CA . LEU A 1 192 ? -12.745 -5.607 -4.504 1.00 95.19 192 LEU A CA 1
ATOM 1556 C C . LEU A 1 192 ? -14.078 -6.233 -4.092 1.00 95.19 192 LEU A C 1
ATOM 1558 O O . LEU A 1 192 ? -15.022 -6.224 -4.882 1.00 95.19 192 LEU A O 1
ATOM 1562 N N . GLU A 1 193 ? -14.163 -6.770 -2.879 1.00 94.62 193 GLU A N 1
ATOM 1563 C CA . GLU A 1 193 ? -15.392 -7.351 -2.352 1.00 94.62 193 GLU A CA 1
ATOM 1564 C C . GLU A 1 193 ? -16.499 -6.301 -2.254 1.00 94.62 193 GLU A C 1
ATOM 1566 O O . GLU A 1 193 ? -17.598 -6.556 -2.732 1.00 94.62 193 GLU A O 1
ATOM 1571 N N . ILE A 1 194 ? -16.192 -5.084 -1.800 1.00 94.62 194 ILE A N 1
ATOM 1572 C CA . ILE A 1 194 ? -17.157 -3.971 -1.767 1.00 94.62 194 ILE A CA 1
ATOM 1573 C C . ILE A 1 194 ? -17.742 -3.688 -3.162 1.00 94.62 194 ILE A C 1
ATOM 1575 O O . ILE A 1 194 ? -18.957 -3.582 -3.309 1.00 94.62 194 ILE A O 1
ATOM 1579 N N . PHE A 1 195 ? -16.916 -3.643 -4.215 1.00 94.62 195 PHE A N 1
ATOM 1580 C CA . PHE A 1 195 ? -17.425 -3.502 -5.590 1.00 94.62 195 PHE A CA 1
ATOM 1581 C C . PHE A 1 195 ? -18.255 -4.705 -6.048 1.00 94.62 195 PHE A C 1
ATOM 1583 O O . PHE A 1 195 ? -19.186 -4.558 -6.837 1.00 94.62 195 PHE A O 1
ATOM 1590 N N . ASN A 1 196 ? -17.926 -5.915 -5.599 1.00 94.75 196 ASN A N 1
ATOM 1591 C CA . ASN A 1 196 ? -18.728 -7.093 -5.918 1.00 94.75 196 ASN A CA 1
ATOM 1592 C C . ASN A 1 196 ? -20.096 -7.036 -5.234 1.00 94.75 196 ASN A C 1
ATOM 1594 O O . ASN A 1 196 ? -21.091 -7.401 -5.858 1.00 94.75 196 ASN A O 1
ATOM 1598 N N . GLU A 1 197 ? -20.160 -6.563 -3.993 1.00 94.19 197 GLU A N 1
ATOM 1599 C CA . GLU A 1 197 ? -21.414 -6.355 -3.270 1.00 94.19 197 GLU A CA 1
ATOM 1600 C C . GLU A 1 197 ? -22.254 -5.243 -3.915 1.00 94.19 197 GLU A C 1
ATOM 1602 O O . GLU A 1 197 ? -23.462 -5.419 -4.084 1.00 94.19 197 GLU A O 1
ATOM 1607 N N . GLU A 1 198 ? -21.626 -4.159 -4.388 1.00 94.19 198 GLU A N 1
ATOM 1608 C CA . GLU A 1 198 ? -22.293 -3.115 -5.184 1.00 94.19 198 GLU A CA 1
ATOM 1609 C C . GLU A 1 198 ? -22.902 -3.714 -6.459 1.00 94.19 198 GLU A C 1
ATOM 1611 O O . GLU A 1 198 ? -24.089 -3.542 -6.732 1.00 94.19 198 GLU A O 1
ATOM 1616 N N . ASN A 1 199 ? -22.120 -4.487 -7.222 1.00 93.00 199 ASN A N 1
ATOM 1617 C CA . ASN A 1 199 ? -22.580 -5.115 -8.465 1.00 93.00 199 ASN A CA 1
ATOM 1618 C C . ASN A 1 199 ? -23.741 -6.100 -8.251 1.00 93.00 199 ASN A C 1
ATOM 1620 O O . ASN A 1 199 ? -24.550 -6.306 -9.157 1.00 93.00 199 ASN A O 1
ATOM 1624 N N . LYS A 1 200 ? -23.825 -6.726 -7.072 1.00 95.44 200 LYS A N 1
ATOM 1625 C CA . LYS A 1 200 ? -24.942 -7.599 -6.681 1.00 95.44 200 LYS A CA 1
ATOM 1626 C C . LYS A 1 200 ? -26.165 -6.818 -6.183 1.00 95.44 200 LYS A C 1
ATOM 1628 O O . LYS A 1 200 ? -27.203 -7.434 -5.952 1.00 95.44 200 LYS A O 1
ATOM 1633 N N . GLY A 1 201 ? -26.056 -5.500 -6.004 1.00 92.00 201 GLY A N 1
ATOM 1634 C CA . GLY A 1 201 ? -27.096 -4.657 -5.412 1.00 92.00 201 GLY A CA 1
ATOM 1635 C C . GLY A 1 201 ? -27.280 -4.884 -3.911 1.00 92.00 201 GLY A C 1
ATOM 1636 O O . GLY A 1 201 ? -28.376 -4.669 -3.397 1.00 92.00 201 GLY A O 1
ATOM 1637 N N . LEU A 1 202 ? -26.244 -5.374 -3.221 1.00 90.75 202 LEU A N 1
ATOM 1638 C CA . LEU A 1 202 ? -26.264 -5.624 -1.774 1.00 90.75 202 LEU A CA 1
ATOM 1639 C C . LEU A 1 202 ? -25.861 -4.391 -0.960 1.00 90.75 202 LEU A C 1
ATOM 1641 O O . LEU A 1 202 ? -26.186 -4.311 0.223 1.00 90.75 202 LEU A O 1
ATOM 1645 N N . ILE A 1 203 ? -25.199 -3.427 -1.600 1.00 90.19 203 ILE A N 1
ATOM 1646 C CA . ILE A 1 203 ? -24.908 -2.105 -1.045 1.00 90.19 203 ILE A CA 1
ATOM 1647 C C . ILE A 1 203 ? -25.346 -1.016 -2.026 1.00 90.19 203 ILE A C 1
ATOM 1649 O O . ILE A 1 203 ? -25.569 -1.288 -3.209 1.00 90.19 203 ILE A O 1
ATOM 1653 N N . ASP A 1 204 ? -25.458 0.213 -1.525 1.00 87.62 204 ASP A N 1
ATOM 1654 C CA . ASP A 1 204 ? -25.813 1.363 -2.350 1.00 87.62 204 ASP A CA 1
ATOM 1655 C C . ASP A 1 204 ? -24.763 1.628 -3.446 1.00 87.62 204 ASP A C 1
ATOM 1657 O O . ASP A 1 204 ? -23.571 1.378 -3.236 1.00 87.62 204 ASP A O 1
ATOM 1661 N N . PRO A 1 205 ? -25.178 2.169 -4.609 1.00 89.38 205 PRO A N 1
ATOM 1662 C CA . PRO A 1 205 ? -24.258 2.517 -5.681 1.00 89.38 205 PRO A CA 1
ATOM 1663 C C . PRO A 1 205 ? -23.169 3.482 -5.216 1.00 89.38 205 PRO A C 1
ATOM 1665 O O . PRO A 1 205 ? -23.446 4.548 -4.655 1.00 89.38 205 PRO A O 1
ATOM 1668 N N . ILE A 1 206 ? -21.924 3.149 -5.534 1.00 92.31 206 ILE A N 1
ATOM 1669 C CA . ILE A 1 206 ? -20.776 4.002 -5.263 1.00 92.31 206 ILE A CA 1
ATOM 1670 C C . ILE A 1 206 ? -20.747 5.066 -6.353 1.00 92.31 206 ILE A C 1
ATOM 1672 O O . ILE A 1 206 ? -20.788 4.770 -7.551 1.00 92.31 206 ILE A O 1
ATOM 1676 N N . ASN A 1 207 ? -20.653 6.337 -5.964 1.00 90.75 207 ASN A N 1
ATOM 1677 C CA . ASN A 1 207 ? -20.619 7.405 -6.954 1.00 90.75 207 ASN A CA 1
ATOM 1678 C C . ASN A 1 207 ? -19.419 7.230 -7.914 1.00 90.75 207 ASN A C 1
ATOM 1680 O O . ASN A 1 207 ? -18.354 6.722 -7.549 1.00 90.75 207 ASN A O 1
ATOM 1684 N N . ASN A 1 208 ? -19.582 7.677 -9.162 1.00 90.31 208 ASN A N 1
ATOM 1685 C CA . ASN A 1 208 ? -18.582 7.449 -10.208 1.00 90.31 208 ASN A CA 1
ATOM 1686 C C . ASN A 1 208 ? -17.200 8.017 -9.853 1.00 90.31 208 ASN A C 1
ATOM 1688 O O . ASN A 1 208 ? -16.190 7.411 -10.202 1.00 90.31 208 ASN A O 1
ATOM 1692 N N . GLN A 1 209 ? -17.137 9.166 -9.174 1.00 91.12 209 GLN A N 1
ATOM 1693 C CA . GLN A 1 209 ? -15.870 9.811 -8.828 1.00 91.12 209 GLN A CA 1
ATOM 1694 C C . GLN A 1 209 ? -15.085 8.962 -7.824 1.00 91.12 209 GLN A C 1
ATOM 1696 O O . GLN A 1 209 ? -13.932 8.612 -8.093 1.00 91.12 209 GLN A O 1
ATOM 1701 N N . SER A 1 210 ? -15.729 8.539 -6.737 1.00 92.50 210 SER A N 1
ATOM 1702 C CA . SER A 1 210 ? -15.142 7.644 -5.740 1.00 92.50 210 SER A CA 1
ATOM 1703 C C . SER A 1 210 ? -14.809 6.281 -6.343 1.00 92.50 210 SER A C 1
ATOM 1705 O O . SER A 1 210 ? -13.717 5.763 -6.121 1.00 92.50 210 SER A O 1
ATOM 1707 N N . SER A 1 211 ? -15.670 5.744 -7.215 1.00 93.44 211 SER A N 1
ATOM 1708 C CA . SER A 1 211 ? -15.403 4.506 -7.962 1.00 93.44 211 SER A CA 1
ATOM 1709 C C . SER A 1 211 ? -14.104 4.603 -8.774 1.00 93.44 211 SER A C 1
ATOM 1711 O O . SER A 1 211 ? -13.243 3.724 -8.683 1.00 93.44 211 SER A O 1
ATOM 1713 N N . TYR A 1 212 ? -13.901 5.689 -9.532 1.00 93.19 212 TYR A N 1
ATOM 1714 C CA . TYR A 1 212 ? -12.662 5.911 -10.288 1.00 93.19 212 TYR A CA 1
ATOM 1715 C C . TYR A 1 212 ? -11.437 6.089 -9.389 1.00 93.19 212 TYR A C 1
ATOM 1717 O O . TYR A 1 212 ? -10.352 5.602 -9.733 1.00 93.19 212 TYR A O 1
ATOM 1725 N N . LEU A 1 213 ? -11.592 6.776 -8.259 1.00 94.31 213 LEU A N 1
ATOM 1726 C CA . LEU A 1 213 ? -10.514 7.016 -7.307 1.00 94.31 213 LEU A CA 1
ATOM 1727 C C . LEU A 1 213 ? -10.059 5.708 -6.647 1.00 94.31 213 LEU A C 1
ATOM 1729 O O . LEU A 1 213 ? -8.879 5.366 -6.730 1.00 94.31 213 LEU A O 1
ATOM 1733 N N . ILE A 1 214 ? -10.990 4.917 -6.111 1.00 94.88 214 ILE A N 1
ATOM 1734 C CA . ILE A 1 214 ? -10.699 3.619 -5.486 1.00 94.88 214 ILE A CA 1
ATOM 1735 C C . ILE A 1 214 ? -10.122 2.643 -6.521 1.00 94.88 214 ILE A C 1
ATOM 1737 O O . ILE A 1 214 ? -9.116 1.991 -6.254 1.00 94.88 214 ILE A O 1
ATOM 1741 N N . LYS A 1 215 ? -10.661 2.583 -7.748 1.00 94.81 215 LYS A N 1
ATOM 1742 C CA . LYS A 1 215 ? -10.085 1.756 -8.832 1.00 94.81 215 LYS A CA 1
ATOM 1743 C C . LYS A 1 215 ? -8.666 2.190 -9.207 1.00 94.81 215 LYS A C 1
ATOM 1745 O O . LYS A 1 215 ? -7.815 1.348 -9.504 1.00 94.81 215 LYS A O 1
ATOM 1750 N N . SER A 1 216 ? -8.381 3.492 -9.179 1.00 94.69 216 SER A N 1
ATOM 1751 C CA . SER A 1 216 ? -7.021 4.004 -9.384 1.00 94.69 216 SER A CA 1
ATOM 1752 C C . SER A 1 216 ? -6.092 3.588 -8.245 1.00 94.69 216 SER A C 1
ATOM 1754 O O . SER A 1 216 ? -4.949 3.211 -8.509 1.00 94.69 216 SER A O 1
ATOM 1756 N N . PHE A 1 217 ? -6.584 3.595 -7.007 1.00 95.75 217 PHE A N 1
ATOM 1757 C CA . PHE A 1 217 ? -5.829 3.143 -5.844 1.00 95.75 217 PHE A CA 1
ATOM 1758 C C . PHE A 1 217 ? -5.556 1.636 -5.884 1.00 95.75 217 PHE A C 1
ATOM 1760 O O . PHE A 1 217 ? -4.405 1.229 -5.766 1.00 95.75 217 PHE A O 1
ATOM 1767 N N . LEU 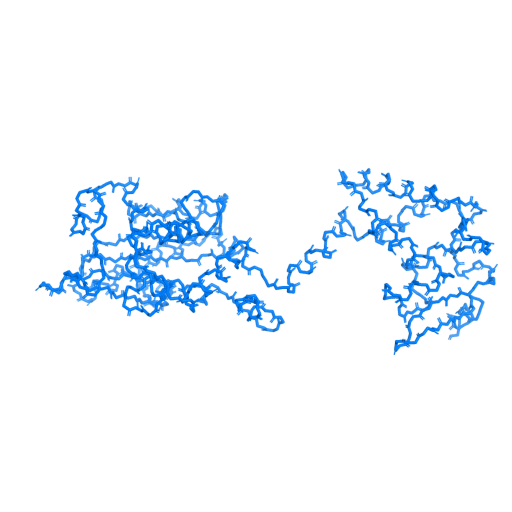A 1 218 ? -6.559 0.811 -6.202 1.00 95.62 218 LEU A N 1
ATOM 1768 C CA . LEU A 1 218 ? -6.398 -0.626 -6.461 1.00 95.62 218 LEU A CA 1
ATOM 1769 C C . LEU A 1 218 ? -5.335 -0.885 -7.533 1.00 95.62 218 LEU A C 1
ATOM 1771 O O . LEU A 1 218 ? -4.437 -1.705 -7.352 1.00 95.62 218 LEU A O 1
ATOM 1775 N N . SER A 1 219 ? -5.379 -0.145 -8.644 1.00 93.88 219 SER A N 1
ATOM 1776 C CA . SER A 1 219 ? -4.350 -0.243 -9.682 1.00 93.88 219 SER A CA 1
ATOM 1777 C C . SER A 1 219 ? -2.961 0.164 -9.182 1.00 93.88 219 SER A C 1
ATOM 1779 O O . SER A 1 219 ? -1.984 -0.344 -9.727 1.00 93.88 219 SER A O 1
ATOM 1781 N N . PHE A 1 220 ? -2.855 1.080 -8.218 1.00 94.06 220 PHE A N 1
ATOM 1782 C CA . PHE A 1 220 ? -1.583 1.518 -7.647 1.00 94.06 220 PHE A CA 1
ATOM 1783 C C . PHE A 1 220 ? -1.016 0.478 -6.669 1.00 94.06 220 PHE A C 1
ATOM 1785 O O . PHE A 1 220 ? 0.154 0.104 -6.795 1.00 94.06 220 PHE A O 1
ATOM 1792 N N . ILE A 1 221 ? -1.867 -0.090 -5.807 1.00 94.31 221 ILE A N 1
ATOM 1793 C CA . ILE A 1 221 ? -1.555 -1.252 -4.960 1.00 94.31 221 ILE A CA 1
ATOM 1794 C C . ILE A 1 221 ? -1.069 -2.427 -5.822 1.00 94.31 221 ILE A C 1
ATOM 1796 O O . ILE A 1 221 ? -0.044 -3.039 -5.535 1.00 94.31 221 ILE A O 1
ATOM 1800 N N . ASN A 1 222 ? -1.752 -2.717 -6.935 1.00 91.25 222 ASN A N 1
ATOM 1801 C CA . ASN A 1 222 ? -1.383 -3.817 -7.831 1.00 91.25 222 ASN A CA 1
ATOM 1802 C C . ASN A 1 222 ? -0.025 -3.623 -8.528 1.00 91.25 222 ASN A C 1
ATOM 1804 O O . ASN A 1 222 ? 0.575 -4.581 -9.009 1.00 91.25 222 ASN A O 1
ATOM 1808 N N . THR A 1 223 ? 0.470 -2.386 -8.589 1.00 88.94 223 THR A N 1
ATOM 1809 C CA . THR A 1 223 ? 1.819 -2.077 -9.081 1.00 88.94 223 THR A CA 1
ATOM 1810 C C . THR A 1 223 ? 2.870 -2.050 -7.974 1.00 88.94 223 THR A C 1
ATOM 1812 O O . THR A 1 223 ? 3.960 -1.543 -8.217 1.00 88.94 223 THR A O 1
ATOM 1815 N N . ASP A 1 224 ? 2.565 -2.565 -6.779 1.00 89.12 224 ASP A N 1
ATOM 1816 C CA . ASP A 1 224 ? 3.421 -2.483 -5.589 1.00 89.12 224 ASP A CA 1
ATOM 1817 C C . ASP A 1 224 ? 3.824 -1.021 -5.290 1.00 89.12 224 ASP A C 1
ATOM 1819 O O . ASP A 1 224 ? 4.987 -0.725 -5.031 1.00 89.12 224 ASP A O 1
ATOM 1823 N N . PHE A 1 225 ? 2.866 -0.090 -5.422 1.00 90.00 225 PHE A N 1
ATOM 1824 C CA . PHE A 1 225 ? 3.047 1.357 -5.216 1.00 90.00 225 PHE A CA 1
ATOM 1825 C C . PHE A 1 225 ? 4.093 2.025 -6.135 1.00 90.00 225 PHE A C 1
ATOM 1827 O O . PHE A 1 225 ? 4.603 3.106 -5.844 1.00 90.00 225 PHE A O 1
ATOM 1834 N N . LYS A 1 226 ? 4.398 1.420 -7.292 1.00 84.81 226 LYS A N 1
ATOM 1835 C CA . LYS A 1 226 ? 5.387 1.951 -8.244 1.00 84.81 226 LYS A CA 1
ATOM 1836 C C . LYS A 1 226 ? 4.831 3.036 -9.162 1.00 84.81 226 LYS A C 1
ATOM 1838 O O . LYS A 1 226 ? 3.741 2.928 -9.738 1.00 84.81 226 LYS A O 1
ATOM 1843 N N . SER A 1 227 ? 5.656 4.047 -9.423 1.00 83.25 227 SER A N 1
ATOM 1844 C CA . SER A 1 227 ? 5.342 5.096 -10.398 1.00 83.25 227 SER A CA 1
ATOM 1845 C C . SER A 1 227 ? 5.447 4.617 -11.851 1.00 83.25 227 SER A C 1
ATOM 1847 O O . SER A 1 227 ? 5.995 3.550 -12.151 1.00 83.25 227 SER A O 1
ATOM 1849 N N . TYR A 1 228 ? 4.942 5.405 -12.811 1.00 80.19 228 TYR A N 1
ATOM 1850 C CA . TYR A 1 228 ? 5.139 5.097 -14.238 1.00 80.19 228 TYR A CA 1
ATOM 1851 C C . TYR A 1 228 ? 6.616 5.099 -14.635 1.00 80.19 228 TYR A C 1
ATOM 1853 O O . TYR A 1 228 ? 7.025 4.304 -15.483 1.00 80.19 228 TYR A O 1
ATOM 1861 N N . VAL A 1 229 ? 7.415 5.989 -14.042 1.00 76.06 229 VAL A N 1
ATOM 1862 C CA . VAL A 1 229 ? 8.847 6.107 -14.337 1.00 76.06 229 VAL A CA 1
ATOM 1863 C C . VAL A 1 229 ? 9.600 4.887 -13.815 1.00 76.06 229 VAL A C 1
ATOM 1865 O O . VAL A 1 229 ? 10.390 4.310 -14.559 1.00 76.06 229 VAL A O 1
ATOM 1868 N N . GLN A 1 230 ? 9.323 4.459 -12.581 1.00 72.38 230 GLN A N 1
ATOM 1869 C CA . GLN A 1 230 ? 9.929 3.263 -11.988 1.00 72.38 230 GLN A CA 1
ATOM 1870 C C . GLN A 1 230 ? 9.554 1.999 -12.764 1.00 72.38 230 GLN A C 1
ATOM 1872 O O . GLN A 1 230 ? 10.441 1.254 -13.164 1.00 72.38 230 GLN A O 1
ATOM 1877 N N . GLU A 1 231 ? 8.272 1.793 -13.088 1.00 72.81 231 GLU A N 1
ATOM 1878 C CA . GLU A 1 231 ? 7.855 0.618 -13.865 1.00 72.81 231 GLU A CA 1
ATOM 1879 C C . GLU A 1 231 ? 8.496 0.609 -15.265 1.00 72.81 231 GLU A C 1
ATOM 1881 O O . GLU A 1 231 ? 8.897 -0.441 -15.773 1.00 72.81 231 GLU A O 1
ATOM 1886 N N . LYS A 1 232 ? 8.631 1.781 -15.906 1.00 73.31 232 LYS A N 1
ATOM 1887 C CA . LYS A 1 232 ? 9.369 1.900 -17.170 1.00 73.31 232 LYS A CA 1
ATOM 1888 C C . LYS A 1 232 ? 10.839 1.537 -16.976 1.00 73.31 232 LYS A C 1
ATOM 1890 O O . LYS A 1 232 ? 11.327 0.713 -17.745 1.00 73.31 232 LYS A O 1
ATOM 1895 N N . LYS A 1 233 ? 11.526 2.097 -15.972 1.00 66.31 233 LYS A N 1
ATOM 1896 C CA . LYS A 1 233 ? 12.929 1.777 -15.648 1.00 66.31 233 LYS A CA 1
ATOM 1897 C C . LYS A 1 233 ? 13.117 0.284 -15.397 1.00 66.31 233 LYS A C 1
ATOM 1899 O O . LYS A 1 233 ? 13.964 -0.308 -16.045 1.00 66.31 233 LYS A O 1
ATOM 1904 N N . GLU A 1 234 ? 12.263 -0.357 -14.607 1.00 62.28 234 GLU A N 1
ATOM 1905 C CA . GLU A 1 234 ? 12.309 -1.806 -14.379 1.00 62.28 234 GLU A CA 1
ATOM 1906 C C . GLU A 1 234 ? 12.030 -2.615 -15.652 1.00 62.28 234 GLU A C 1
ATOM 1908 O O . GLU A 1 234 ? 12.635 -3.657 -15.878 1.00 62.28 234 GLU A O 1
ATOM 1913 N N . LYS A 1 235 ? 11.137 -2.158 -16.539 1.00 61.16 235 LYS A N 1
ATOM 1914 C CA . LYS A 1 235 ? 10.952 -2.780 -17.865 1.00 61.16 235 LYS A CA 1
ATOM 1915 C C . LYS A 1 235 ? 12.189 -2.616 -18.753 1.00 61.16 235 LYS A C 1
ATOM 1917 O O . LYS A 1 235 ? 12.459 -3.501 -19.568 1.00 61.16 235 LYS A O 1
ATOM 1922 N N . PHE A 1 236 ? 12.937 -1.524 -18.602 1.00 57.31 236 PHE A N 1
ATOM 1923 C CA . PHE A 1 236 ? 14.249 -1.351 -19.226 1.00 57.31 236 PHE A CA 1
ATOM 1924 C C . PHE A 1 236 ? 15.314 -2.234 -18.558 1.00 57.31 236 PHE A C 1
ATOM 1926 O O . PHE A 1 236 ? 16.091 -2.852 -19.276 1.00 57.31 236 PHE A O 1
ATOM 1933 N N . GLU A 1 237 ? 15.306 -2.387 -17.234 1.00 48.19 237 GLU A N 1
ATOM 1934 C CA . GLU A 1 237 ? 16.180 -3.298 -16.482 1.00 48.19 237 GLU A CA 1
ATOM 1935 C C . GLU A 1 237 ? 15.827 -4.769 -16.712 1.00 48.19 237 GLU A C 1
ATOM 1937 O O . GLU A 1 237 ? 16.703 -5.612 -16.691 1.00 48.19 237 GLU A O 1
ATOM 1942 N N . LYS A 1 238 ? 14.600 -5.118 -17.106 1.00 52.12 238 LYS A N 1
ATOM 1943 C CA . LYS A 1 238 ? 14.263 -6.444 -17.665 1.00 52.12 238 LYS A CA 1
ATOM 1944 C C . LYS A 1 238 ? 14.881 -6.688 -19.059 1.00 52.12 238 LYS A C 1
ATOM 1946 O O . LYS A 1 238 ? 14.591 -7.704 -19.690 1.00 52.12 238 LYS A O 1
ATOM 1951 N N . LYS A 1 239 ? 15.729 -5.772 -19.552 1.00 57.91 239 LYS A N 1
ATOM 1952 C CA . LYS A 1 239 ? 16.744 -5.988 -20.605 1.00 57.91 239 LYS A CA 1
ATOM 1953 C C . LYS A 1 239 ? 18.155 -6.190 -20.013 1.00 57.91 239 LYS A C 1
ATOM 1955 O O . LYS A 1 239 ? 19.138 -5.985 -20.716 1.00 57.91 239 LYS A O 1
ATOM 1960 N N . ASN A 1 240 ? 18.269 -6.539 -18.736 1.00 60.84 240 ASN A N 1
ATOM 1961 C CA . ASN A 1 240 ? 19.495 -6.873 -18.021 1.00 60.84 240 ASN A CA 1
ATOM 1962 C C . ASN A 1 240 ? 19.405 -8.362 -17.657 1.00 60.84 240 ASN A C 1
ATOM 1964 O O . ASN A 1 240 ? 18.520 -8.775 -16.911 1.00 60.84 240 ASN A O 1
ATOM 1968 N N . TYR A 1 241 ? 20.269 -9.177 -18.255 1.00 75.56 241 TYR A N 1
ATOM 1969 C CA . TYR A 1 241 ? 20.279 -10.637 -18.097 1.00 75.56 241 TYR A CA 1
ATOM 1970 C C . TYR A 1 241 ? 21.376 -11.037 -17.093 1.00 75.56 241 TYR A C 1
ATOM 1972 O O . TYR A 1 241 ? 22.172 -11.925 -17.359 1.00 75.56 241 TYR A O 1
ATOM 1980 N N . GLY A 1 242 ? 21.479 -10.305 -15.976 1.00 75.31 242 GLY A N 1
ATOM 1981 C CA . GLY A 1 242 ? 22.605 -10.351 -15.027 1.00 75.31 242 GLY A CA 1
ATOM 1982 C C . GLY A 1 242 ? 23.719 -9.335 -15.331 1.00 75.31 242 GLY A C 1
ATOM 1983 O O . GLY A 1 242 ? 24.479 -8.963 -14.442 1.00 75.31 242 GLY A O 1
ATOM 1984 N N . LYS A 1 243 ? 23.772 -8.836 -16.571 1.00 80.38 243 LYS A N 1
ATOM 1985 C CA . LYS A 1 243 ? 24.568 -7.693 -17.047 1.00 80.38 243 LYS A CA 1
ATOM 1986 C C . LYS A 1 243 ? 23.777 -6.983 -18.171 1.00 80.38 243 LYS A C 1
ATOM 1988 O O . LYS A 1 243 ? 22.937 -7.637 -18.813 1.00 80.38 243 LYS A O 1
ATOM 1993 N N . PRO A 1 244 ? 23.965 -5.672 -18.439 1.00 85.31 244 PRO A N 1
ATOM 1994 C CA . PRO A 1 244 ? 23.311 -5.029 -19.580 1.00 85.31 244 PRO A CA 1
ATOM 1995 C C . PRO A 1 244 ? 23.553 -5.798 -20.888 1.00 85.31 244 PRO A C 1
ATOM 1997 O O . PRO A 1 244 ? 24.677 -6.200 -21.175 1.00 85.31 244 PRO A O 1
ATOM 2000 N N . VAL A 1 245 ? 22.509 -5.992 -21.707 1.00 87.88 245 VAL A N 1
ATOM 2001 C CA . VAL A 1 245 ? 22.582 -6.824 -22.933 1.00 87.88 245 VAL A CA 1
ATOM 2002 C C . VAL A 1 245 ? 23.668 -6.360 -23.901 1.00 87.88 245 VAL A C 1
ATOM 2004 O O . VAL A 1 245 ? 24.287 -7.197 -24.547 1.00 87.88 245 VAL A O 1
ATOM 2007 N N . ILE A 1 246 ? 23.935 -5.053 -23.986 1.00 88.56 246 ILE A N 1
ATOM 2008 C CA . ILE A 1 246 ? 25.033 -4.531 -24.811 1.00 88.56 246 ILE A CA 1
ATOM 2009 C C . ILE A 1 246 ? 26.408 -5.002 -24.316 1.00 88.56 246 ILE A C 1
ATOM 2011 O O . ILE A 1 246 ? 27.297 -5.249 -25.120 1.00 88.56 246 ILE A O 1
ATOM 2015 N N . ASP A 1 247 ? 26.584 -5.187 -23.010 1.00 88.56 247 ASP A N 1
ATOM 2016 C CA . ASP A 1 247 ? 27.849 -5.670 -22.464 1.00 88.56 247 ASP A CA 1
ATOM 2017 C C . ASP A 1 247 ? 27.988 -7.176 -22.647 1.00 88.56 247 ASP A C 1
ATOM 2019 O O . ASP A 1 247 ? 29.077 -7.647 -22.941 1.00 88.56 247 ASP A O 1
ATOM 2023 N N . ILE A 1 248 ? 26.887 -7.925 -22.529 1.00 92.25 248 ILE A N 1
ATOM 2024 C CA . ILE A 1 248 ? 26.880 -9.358 -22.856 1.00 92.25 248 ILE A CA 1
ATOM 2025 C C . ILE A 1 248 ? 27.152 -9.555 -24.355 1.00 92.25 248 ILE A C 1
ATOM 2027 O O . ILE A 1 248 ? 27.788 -10.528 -24.747 1.00 92.25 248 ILE A O 1
ATOM 2031 N N . LEU A 1 249 ? 26.693 -8.632 -25.211 1.00 94.12 249 LEU A N 1
ATOM 2032 C CA . LEU A 1 249 ? 26.990 -8.658 -26.643 1.00 94.12 249 LEU A CA 1
ATOM 2033 C C . LEU A 1 249 ? 28.477 -8.415 -26.929 1.00 94.12 249 LEU A C 1
ATOM 2035 O O . LEU A 1 249 ? 29.010 -9.050 -27.833 1.00 94.12 249 LEU A O 1
ATOM 2039 N N . ASN A 1 250 ? 29.140 -7.543 -26.163 1.00 92.81 250 ASN A N 1
ATOM 2040 C CA . ASN A 1 250 ? 30.593 -7.374 -26.239 1.00 92.81 250 ASN A CA 1
ATOM 2041 C C . ASN A 1 250 ? 31.318 -8.652 -25.799 1.00 92.81 250 ASN A C 1
ATOM 2043 O O . ASN A 1 250 ? 32.140 -9.157 -26.555 1.00 92.81 250 ASN A O 1
ATOM 2047 N N . ASP A 1 251 ? 30.931 -9.234 -24.658 1.00 94.19 251 ASP A N 1
ATOM 2048 C CA . ASP A 1 251 ? 31.515 -10.491 -24.165 1.00 94.19 251 ASP A CA 1
ATOM 2049 C C . ASP A 1 251 ? 31.341 -11.632 -25.192 1.00 94.19 251 ASP A C 1
ATOM 2051 O O . ASP A 1 251 ? 32.254 -12.417 -25.435 1.00 94.19 251 ASP A O 1
ATOM 2055 N N . PHE A 1 252 ? 30.175 -11.705 -25.847 1.00 96.25 252 PHE A N 1
ATOM 2056 C CA . PHE A 1 252 ? 29.935 -12.633 -26.953 1.00 96.25 252 PHE A CA 1
ATOM 2057 C C . PHE A 1 252 ? 30.829 -12.322 -28.158 1.00 96.25 252 PHE A C 1
ATOM 2059 O O . PHE A 1 252 ? 31.443 -13.227 -28.716 1.00 96.25 252 PHE A O 1
ATOM 2066 N N . ALA A 1 253 ? 30.926 -11.058 -28.572 1.00 94.94 253 ALA A N 1
ATOM 2067 C CA . ALA A 1 253 ? 31.760 -10.666 -29.702 1.00 94.94 253 ALA A CA 1
ATOM 2068 C C . ALA A 1 253 ? 33.245 -10.959 -29.458 1.00 94.94 253 ALA A C 1
ATOM 2070 O O . ALA A 1 253 ? 33.950 -11.299 -30.404 1.00 94.94 253 ALA A O 1
ATOM 2071 N N . ASP A 1 254 ? 33.711 -10.902 -28.210 1.00 93.69 254 ASP A N 1
ATOM 2072 C CA . ASP A 1 254 ? 35.077 -11.262 -27.822 1.00 93.69 254 ASP A CA 1
ATOM 2073 C C . ASP A 1 254 ? 35.417 -12.735 -28.057 1.00 93.69 254 ASP A C 1
ATOM 2075 O O . ASP A 1 254 ? 36.587 -13.070 -28.237 1.00 93.69 254 ASP A O 1
ATOM 2079 N N . THR A 1 255 ? 34.409 -13.603 -28.164 1.00 94.69 255 THR A N 1
ATOM 2080 C CA . THR A 1 255 ? 34.591 -15.011 -28.555 1.00 94.69 255 THR A CA 1
ATOM 2081 C C . THR A 1 255 ? 34.795 -15.195 -30.065 1.00 94.69 255 THR A C 1
ATOM 2083 O O . THR A 1 255 ? 35.166 -16.282 -30.504 1.00 94.69 255 THR A O 1
ATOM 2086 N N . LEU A 1 256 ? 34.564 -14.149 -30.868 1.00 94.50 256 LEU A N 1
ATOM 2087 C CA . LEU A 1 256 ? 34.654 -14.174 -32.327 1.00 94.50 256 LEU A CA 1
ATOM 2088 C C . LEU A 1 256 ? 35.993 -13.606 -32.824 1.00 94.50 256 LEU A C 1
ATOM 2090 O O . LEU A 1 256 ? 36.544 -12.646 -32.271 1.00 94.50 256 LEU A O 1
ATOM 2094 N N . SER A 1 257 ? 36.485 -14.168 -33.927 1.00 92.38 257 SER A N 1
ATOM 2095 C CA . SER A 1 257 ? 37.697 -13.735 -34.627 1.00 92.38 257 SER A CA 1
ATOM 2096 C C . SER A 1 257 ? 37.470 -12.418 -35.374 1.00 92.38 257 SER A C 1
ATOM 2098 O O . SER A 1 257 ? 36.410 -12.182 -35.954 1.00 92.38 257 SER A O 1
ATOM 2100 N N . PHE A 1 258 ? 38.493 -11.560 -35.420 1.00 89.69 258 PHE A N 1
ATOM 2101 C CA . PHE A 1 258 ? 38.464 -10.335 -36.230 1.00 89.69 258 PHE A CA 1
ATOM 2102 C C . PHE A 1 258 ? 38.598 -10.595 -37.739 1.00 89.69 258 PHE A C 1
ATOM 2104 O O . PHE A 1 258 ? 38.214 -9.745 -38.545 1.00 89.69 258 PHE A O 1
ATOM 2111 N N . ASN A 1 259 ? 39.141 -11.750 -38.135 1.00 88.44 259 ASN A N 1
ATOM 2112 C CA . ASN A 1 259 ? 39.439 -12.045 -39.539 1.00 88.44 259 ASN A CA 1
ATOM 2113 C C . ASN A 1 259 ? 38.270 -12.710 -40.279 1.00 88.44 259 ASN A C 1
ATOM 2115 O O . ASN A 1 259 ? 38.179 -12.595 -41.507 1.00 88.44 259 ASN A O 1
ATOM 2119 N N . ASP A 1 260 ? 37.356 -13.332 -39.538 1.00 93.31 260 ASP A N 1
ATOM 2120 C CA . ASP A 1 260 ? 36.285 -14.163 -40.082 1.00 93.31 260 ASP A CA 1
ATOM 2121 C C . ASP A 1 260 ? 35.055 -13.331 -40.457 1.00 93.31 260 ASP A C 1
ATOM 2123 O O . ASP A 1 260 ? 34.765 -12.306 -39.842 1.00 93.31 260 ASP A O 1
ATOM 2127 N N . ILE A 1 261 ? 34.325 -13.777 -41.482 1.00 94.69 261 ILE A N 1
ATOM 2128 C CA . ILE A 1 261 ? 33.023 -13.221 -41.875 1.00 94.69 261 ILE A CA 1
ATOM 2129 C C . ILE A 1 261 ? 31.935 -14.111 -41.288 1.00 94.69 261 ILE A C 1
ATOM 2131 O O . ILE A 1 261 ? 31.981 -15.324 -41.473 1.00 94.69 261 ILE A O 1
ATOM 2135 N N . TYR A 1 262 ? 30.937 -13.503 -40.652 1.00 95.94 262 TYR A N 1
ATOM 2136 C CA . TYR A 1 262 ? 29.818 -14.218 -40.045 1.00 95.94 262 TYR A CA 1
ATOM 2137 C C . TYR A 1 262 ? 28.502 -13.873 -40.736 1.00 95.94 262 TYR A C 1
ATOM 2139 O O . TYR A 1 262 ? 28.254 -12.708 -41.068 1.00 95.94 262 TYR A O 1
ATOM 2147 N N . ASP A 1 263 ? 27.628 -14.865 -40.911 1.00 96.69 263 ASP A N 1
ATOM 2148 C CA . ASP A 1 263 ? 26.242 -14.608 -41.296 1.00 96.69 263 ASP A CA 1
ATOM 2149 C C . ASP A 1 263 ? 25.496 -13.964 -40.113 1.00 96.69 263 ASP A C 1
ATOM 2151 O O . ASP A 1 263 ? 25.581 -14.393 -38.959 1.00 96.69 263 ASP A O 1
ATOM 2155 N N . LEU A 1 264 ? 24.739 -12.902 -40.378 1.00 94.69 264 LEU A N 1
ATOM 2156 C CA . LEU A 1 264 ? 24.000 -12.171 -39.352 1.00 94.69 264 LEU A CA 1
ATOM 2157 C C . LEU A 1 264 ? 22.962 -13.060 -38.641 1.00 94.69 264 LEU A C 1
ATOM 2159 O O . LEU A 1 264 ? 22.633 -12.822 -37.476 1.00 94.69 264 LEU A O 1
ATOM 2163 N N . SER A 1 265 ? 22.409 -14.062 -39.324 1.00 94.75 265 SER A N 1
ATOM 2164 C CA . SER A 1 265 ? 21.511 -15.053 -38.725 1.00 94.75 265 SER A CA 1
ATOM 2165 C C . SER A 1 265 ? 22.236 -15.946 -37.718 1.00 94.75 265 SER A C 1
ATOM 2167 O O . SER A 1 265 ? 21.697 -16.179 -36.634 1.00 94.75 265 SER A O 1
ATOM 2169 N N . GLU A 1 266 ? 23.479 -16.335 -38.002 1.00 95.19 266 GLU A N 1
ATOM 2170 C CA . GLU A 1 266 ? 24.329 -17.096 -37.083 1.00 95.19 266 GLU A CA 1
ATOM 2171 C C . GLU A 1 266 ? 24.695 -16.261 -35.858 1.00 95.19 266 GLU A C 1
ATOM 2173 O O . GLU A 1 266 ? 24.544 -16.735 -34.734 1.00 95.19 266 GLU A O 1
ATOM 2178 N N . ILE A 1 267 ? 25.042 -14.981 -36.040 1.00 96.81 267 ILE A N 1
ATOM 2179 C CA . ILE A 1 267 ? 25.265 -14.041 -34.926 1.00 96.81 267 ILE A CA 1
ATOM 2180 C C . ILE A 1 267 ? 24.023 -13.937 -34.035 1.00 96.81 267 ILE A C 1
ATOM 2182 O O . ILE A 1 267 ? 24.122 -13.981 -32.809 1.00 96.81 267 ILE A O 1
ATOM 2186 N N . LYS A 1 268 ? 22.826 -13.839 -34.627 1.00 96.31 268 LYS A N 1
ATOM 2187 C CA . LYS A 1 268 ? 21.562 -13.777 -33.872 1.00 96.31 268 LYS A CA 1
ATOM 2188 C C . LYS A 1 268 ? 21.309 -15.052 -33.065 1.00 96.31 268 LYS A C 1
ATOM 2190 O O . LYS A 1 268 ? 20.826 -14.959 -31.934 1.00 96.31 268 LYS A O 1
ATOM 2195 N N . ILE A 1 269 ? 21.577 -16.222 -33.640 1.00 96.38 269 ILE A N 1
ATOM 2196 C CA . ILE A 1 269 ? 21.391 -17.515 -32.970 1.00 96.38 269 ILE A CA 1
ATOM 2197 C C . ILE A 1 269 ? 22.436 -17.688 -31.862 1.00 96.38 269 ILE A C 1
ATOM 2199 O O . ILE A 1 269 ? 22.066 -17.947 -30.715 1.00 96.38 269 ILE A O 1
ATOM 2203 N N . GLY A 1 270 ? 23.712 -17.466 -32.178 1.00 96.69 270 GLY A N 1
ATOM 2204 C CA . GLY A 1 270 ? 24.835 -17.586 -31.251 1.00 96.69 270 GLY A CA 1
ATOM 2205 C C . GLY A 1 270 ? 24.702 -16.650 -30.055 1.00 96.69 270 GLY A C 1
ATOM 2206 O O . GLY A 1 270 ? 24.814 -17.097 -28.916 1.00 96.69 270 GLY A O 1
ATOM 2207 N N . PHE A 1 271 ? 24.341 -15.385 -30.281 1.00 96.69 271 PHE A N 1
ATOM 2208 C CA . PHE A 1 271 ? 24.140 -14.433 -29.191 1.00 96.69 271 PHE A CA 1
ATOM 2209 C C . PHE A 1 271 ? 22.972 -14.828 -28.273 1.00 96.69 271 PHE A C 1
ATOM 2211 O O . PHE A 1 271 ? 23.086 -14.753 -27.051 1.00 96.69 271 PHE A O 1
ATOM 2218 N N . SER A 1 272 ? 21.854 -15.303 -28.836 1.00 95.56 272 SER A N 1
ATOM 2219 C CA . SER A 1 272 ? 20.735 -15.824 -28.036 1.00 95.56 272 SER A CA 1
ATOM 2220 C C . SER A 1 272 ? 21.150 -17.013 -27.166 1.00 95.56 272 SER A C 1
ATOM 2222 O O . SER A 1 272 ? 20.775 -17.061 -25.995 1.00 95.56 272 SER A O 1
ATOM 2224 N N . ALA A 1 273 ? 21.922 -17.950 -27.721 1.00 96.38 273 ALA A N 1
ATOM 2225 C CA . ALA A 1 273 ? 22.438 -19.097 -26.979 1.00 96.38 273 ALA A CA 1
ATOM 2226 C C . ALA A 1 273 ? 23.419 -18.664 -25.877 1.00 96.38 273 ALA A C 1
ATOM 2228 O O . ALA A 1 273 ? 23.336 -19.154 -24.753 1.00 96.38 273 ALA A O 1
ATOM 2229 N N . PHE A 1 274 ? 24.287 -17.691 -26.167 1.00 96.06 274 PHE A N 1
ATOM 2230 C CA . PHE A 1 274 ? 25.232 -17.132 -25.203 1.00 96.06 274 PHE A CA 1
ATOM 2231 C C . PHE A 1 274 ? 24.519 -16.494 -24.004 1.00 96.06 274 PHE A C 1
ATOM 2233 O O . PHE A 1 274 ? 24.834 -16.814 -22.861 1.00 96.06 274 PHE A O 1
ATOM 2240 N N . VAL A 1 275 ? 23.493 -15.666 -24.243 1.00 92.75 275 VAL A N 1
ATOM 2241 C CA . VAL A 1 275 ? 22.685 -15.065 -23.165 1.00 92.75 275 VAL A CA 1
ATOM 2242 C C . VAL A 1 275 ? 21.977 -16.134 -22.334 1.00 92.75 275 VAL A C 1
ATOM 2244 O O . VAL A 1 275 ? 21.948 -16.021 -21.108 1.00 92.75 275 VAL A O 1
ATOM 2247 N N . LYS A 1 276 ? 21.435 -17.181 -22.966 1.00 93.38 276 LYS A N 1
ATOM 2248 C CA . LYS A 1 276 ? 20.780 -18.285 -22.251 1.00 93.38 276 LYS A CA 1
ATOM 2249 C C . LYS A 1 276 ? 21.754 -19.023 -21.336 1.00 93.38 276 LYS A C 1
ATOM 2251 O O . LYS A 1 276 ? 21.417 -19.277 -20.185 1.00 93.38 276 LYS A O 1
ATOM 2256 N N . ASN A 1 277 ? 22.960 -19.309 -21.819 1.00 92.44 277 ASN A N 1
ATOM 2257 C CA . ASN A 1 277 ? 24.001 -19.960 -21.024 1.00 92.44 277 ASN A CA 1
ATOM 2258 C C . ASN A 1 277 ? 24.496 -19.067 -19.876 1.00 92.44 277 ASN A C 1
ATOM 2260 O O . ASN A 1 277 ? 24.728 -19.565 -18.781 1.00 92.44 277 ASN A O 1
ATOM 2264 N N . PHE A 1 278 ? 24.625 -17.758 -20.111 1.00 88.50 278 PHE A N 1
ATOM 2265 C CA . PHE A 1 278 ? 25.075 -16.794 -19.103 1.00 88.50 278 PHE A CA 1
ATOM 2266 C C . PHE A 1 278 ? 24.035 -16.548 -17.998 1.00 88.50 278 PHE A C 1
ATOM 2268 O O . PHE A 1 278 ? 24.383 -16.462 -16.826 1.00 88.50 278 PHE A O 1
ATOM 2275 N N . SER A 1 279 ? 22.759 -16.415 -18.368 1.00 86.81 279 SER A N 1
ATOM 2276 C CA . SER A 1 279 ? 21.706 -15.901 -17.477 1.00 86.81 279 SER A CA 1
ATOM 2277 C C . SER A 1 279 ? 20.650 -16.922 -17.059 1.00 86.81 279 SER A C 1
ATOM 2279 O O . SER A 1 279 ? 19.823 -16.631 -16.197 1.00 86.81 279 SER A O 1
ATOM 2281 N N . GLY A 1 280 ? 20.608 -18.087 -17.709 1.00 85.94 280 GLY A N 1
ATOM 2282 C CA . GLY A 1 280 ? 19.534 -19.070 -17.561 1.00 85.94 280 GLY A CA 1
ATOM 2283 C C . GLY A 1 280 ? 18.205 -18.678 -18.226 1.00 85.94 280 GLY A C 1
ATOM 2284 O O . GLY A 1 280 ? 17.257 -19.458 -18.170 1.00 85.94 280 GLY A O 1
ATOM 2285 N N . ALA A 1 281 ? 18.111 -17.506 -18.868 1.00 85.88 281 ALA A N 1
ATOM 2286 C CA . ALA A 1 281 ? 16.874 -16.980 -19.450 1.00 85.88 281 ALA A CA 1
ATOM 2287 C C . ALA A 1 281 ? 16.968 -16.749 -20.969 1.00 85.88 281 ALA A C 1
ATOM 2289 O O . ALA A 1 281 ? 18.007 -16.368 -21.506 1.00 85.88 281 ALA A O 1
ATOM 2290 N N . ASP A 1 282 ? 15.845 -16.925 -21.673 1.00 89.00 282 ASP A N 1
ATOM 2291 C CA . ASP A 1 282 ? 15.779 -16.720 -23.122 1.00 89.00 282 ASP A CA 1
ATOM 2292 C C . ASP A 1 282 ? 15.784 -15.224 -23.508 1.00 89.00 282 ASP A C 1
ATOM 2294 O O . ASP A 1 282 ? 15.006 -14.399 -23.003 1.00 89.00 282 ASP A O 1
ATOM 2298 N N . LEU A 1 283 ? 16.654 -14.861 -24.459 1.00 88.44 283 LEU A N 1
ATOM 2299 C CA . LEU A 1 283 ? 16.745 -13.500 -24.988 1.00 88.44 283 LEU A CA 1
ATOM 2300 C C . LEU A 1 283 ? 15.543 -13.168 -25.886 1.00 88.44 283 LEU A C 1
ATOM 2302 O O . LEU A 1 283 ? 15.349 -13.778 -26.939 1.00 88.44 283 LEU A O 1
ATOM 2306 N N . LYS A 1 284 ? 14.773 -12.132 -25.528 1.00 87.88 284 LYS A N 1
ATOM 2307 C CA . LYS A 1 284 ? 13.630 -11.672 -26.338 1.00 87.88 284 LYS A CA 1
ATOM 2308 C C . LYS A 1 284 ? 14.079 -11.214 -27.731 1.00 87.88 284 LYS A C 1
ATOM 2310 O O . LYS A 1 284 ? 14.993 -10.399 -27.857 1.00 87.88 284 LYS A O 1
ATOM 2315 N N . GLY A 1 285 ? 13.361 -11.644 -28.773 1.00 86.31 285 GLY A N 1
ATOM 2316 C CA . GLY A 1 285 ? 13.704 -11.368 -30.177 1.00 86.31 285 GLY A CA 1
ATOM 2317 C C . GLY A 1 285 ? 13.857 -9.880 -30.521 1.00 86.31 285 GLY A C 1
ATOM 2318 O O . GLY A 1 285 ? 14.851 -9.496 -31.133 1.00 86.31 285 GLY A O 1
ATOM 2319 N N . ASN A 1 286 ? 12.935 -9.025 -30.066 1.00 83.75 286 ASN A N 1
ATOM 2320 C CA . ASN A 1 286 ? 13.015 -7.576 -30.311 1.00 83.75 286 ASN A CA 1
ATOM 2321 C C . ASN A 1 286 ? 14.212 -6.934 -29.597 1.00 83.75 286 ASN A C 1
ATOM 2323 O O . ASN A 1 286 ? 14.878 -6.066 -30.158 1.00 83.75 286 ASN A O 1
ATOM 2327 N N . THR A 1 287 ? 14.518 -7.386 -28.376 1.00 86.00 287 THR A N 1
ATOM 2328 C CA . THR A 1 287 ? 15.688 -6.925 -27.617 1.00 86.00 287 THR A CA 1
ATOM 2329 C C . THR A 1 287 ? 16.975 -7.318 -28.331 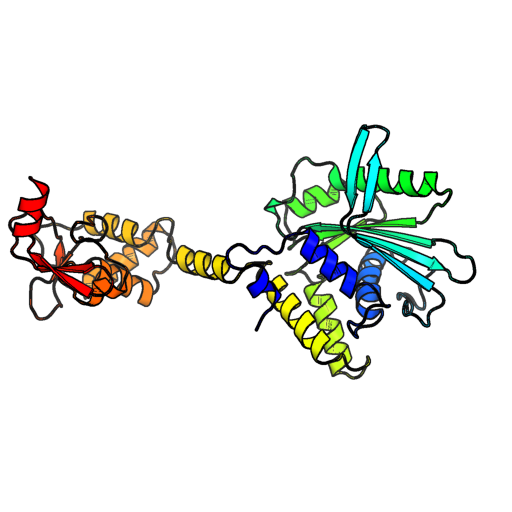1.00 86.00 287 THR A C 1
ATOM 2331 O O . THR A 1 287 ? 17.852 -6.473 -28.492 1.00 86.00 287 THR A O 1
ATOM 2334 N N . ARG A 1 288 ? 17.066 -8.562 -28.815 1.00 91.06 288 ARG A N 1
ATOM 2335 C CA . ARG A 1 288 ? 18.197 -9.050 -29.612 1.00 91.06 288 ARG A CA 1
ATOM 2336 C C . ARG A 1 288 ? 18.445 -8.180 -30.841 1.00 91.06 288 ARG A C 1
ATOM 2338 O O . ARG A 1 288 ? 19.561 -7.718 -31.041 1.00 91.06 288 ARG A O 1
ATOM 2345 N N . LEU A 1 289 ? 17.410 -7.964 -31.654 1.00 89.44 289 LEU A N 1
ATOM 2346 C CA . LEU A 1 289 ? 17.534 -7.207 -32.902 1.00 89.44 289 LEU A CA 1
ATOM 2347 C C . LEU A 1 289 ? 17.982 -5.770 -32.647 1.00 89.44 289 LEU A C 1
ATOM 2349 O O . LEU A 1 289 ? 18.922 -5.313 -33.286 1.00 89.44 289 LEU A O 1
ATOM 2353 N N . ALA A 1 290 ? 17.367 -5.097 -31.672 1.00 88.56 290 ALA A N 1
ATOM 2354 C CA . ALA A 1 290 ? 17.730 -3.730 -31.320 1.00 88.56 290 ALA A CA 1
ATOM 2355 C C . ALA A 1 290 ? 19.215 -3.608 -30.946 1.00 88.56 290 ALA A C 1
ATOM 2357 O O . ALA A 1 290 ? 19.902 -2.734 -31.465 1.00 88.56 290 ALA A O 1
ATOM 2358 N N . HIS A 1 291 ? 19.733 -4.502 -30.097 1.00 90.88 291 HIS A N 1
ATOM 2359 C CA . HIS A 1 291 ? 21.130 -4.430 -29.656 1.00 90.88 291 HIS A CA 1
ATOM 2360 C C . HIS A 1 291 ? 22.117 -4.790 -30.768 1.00 90.88 291 HIS A C 1
ATOM 2362 O O . HIS A 1 291 ? 23.129 -4.112 -30.900 1.00 90.88 291 HIS A O 1
ATOM 2368 N N . ILE A 1 292 ? 21.806 -5.783 -31.607 1.00 93.19 292 ILE A N 1
ATOM 2369 C CA . ILE A 1 292 ? 22.651 -6.123 -32.760 1.00 93.19 292 ILE A CA 1
ATOM 2370 C C . ILE A 1 292 ? 22.701 -4.959 -33.756 1.00 93.19 292 ILE A C 1
ATOM 2372 O O . ILE A 1 292 ? 23.784 -4.585 -34.186 1.00 93.19 292 ILE A O 1
ATOM 2376 N N . TYR A 1 293 ? 21.568 -4.332 -34.085 1.00 91.38 293 TYR A N 1
ATOM 2377 C CA . TYR A 1 293 ? 21.561 -3.178 -34.993 1.00 91.38 293 TYR A CA 1
ATOM 2378 C C . TYR A 1 293 ? 22.250 -1.953 -34.399 1.00 91.38 293 TYR A C 1
ATOM 2380 O O . TYR A 1 293 ? 22.962 -1.249 -35.105 1.00 91.38 293 TYR A O 1
ATOM 2388 N N . THR A 1 294 ? 22.106 -1.733 -33.091 1.00 91.50 294 THR A N 1
ATOM 2389 C CA . THR A 1 294 ? 22.858 -0.695 -32.370 1.00 91.50 294 THR A CA 1
ATOM 2390 C C . THR A 1 294 ? 24.371 -0.916 -32.491 1.00 91.50 294 THR A C 1
ATOM 2392 O O . THR A 1 294 ? 25.132 0.048 -32.597 1.00 91.50 294 THR A O 1
ATOM 2395 N N . ALA A 1 295 ? 24.791 -2.185 -32.500 1.00 93.81 295 ALA A N 1
ATOM 2396 C CA . ALA A 1 295 ? 26.183 -2.612 -32.464 1.00 93.81 295 ALA A CA 1
ATOM 2397 C C . ALA A 1 295 ? 26.923 -2.565 -33.821 1.00 93.81 295 ALA A C 1
ATOM 2399 O O . ALA A 1 295 ? 28.144 -2.733 -33.857 1.00 93.81 295 ALA A O 1
ATOM 2400 N N . ILE A 1 296 ? 26.199 -2.378 -34.934 1.00 95.44 296 ILE A N 1
ATOM 2401 C CA . ILE A 1 296 ? 26.753 -2.375 -36.296 1.00 95.44 296 ILE A CA 1
ATOM 2402 C C . ILE A 1 296 ? 26.991 -0.931 -36.747 1.00 95.44 296 ILE A C 1
ATOM 2404 O O . ILE A 1 296 ? 26.039 -0.170 -36.893 1.00 95.44 296 ILE A O 1
ATOM 2408 N N . VAL A 1 297 ? 28.243 -0.543 -36.994 1.00 94.38 297 VAL A N 1
ATOM 2409 C CA . VAL A 1 297 ? 28.624 0.870 -37.184 1.00 94.38 297 VAL A CA 1
ATOM 2410 C C . VAL A 1 297 ? 28.054 1.513 -38.449 1.00 94.38 297 VAL A C 1
ATOM 2412 O O . VAL A 1 297 ? 27.639 2.671 -38.407 1.00 94.38 297 VAL A O 1
ATOM 2415 N N . ASN A 1 298 ? 27.953 0.747 -39.539 1.00 93.81 298 ASN A N 1
ATOM 2416 C CA . ASN A 1 298 ? 27.410 1.188 -40.826 1.00 93.81 298 ASN A CA 1
ATOM 2417 C C . ASN A 1 298 ? 25.898 0.902 -40.983 1.00 93.81 298 ASN A C 1
ATOM 2419 O O . ASN A 1 298 ? 25.366 0.900 -42.096 1.00 93.81 298 ASN A O 1
ATOM 2423 N N . GLU A 1 299 ? 25.175 0.669 -39.877 1.00 93.19 299 GLU A N 1
ATOM 2424 C CA . GLU A 1 299 ? 23.709 0.601 -39.856 1.00 93.19 299 GLU A CA 1
ATOM 2425 C C . GLU A 1 299 ? 23.109 1.985 -39.586 1.00 93.19 299 GLU A C 1
ATOM 2427 O O . GLU A 1 299 ? 23.115 2.466 -38.456 1.00 93.19 299 GLU A O 1
ATOM 2432 N N . LYS A 1 300 ? 22.507 2.603 -40.607 1.00 90.19 300 LYS A N 1
ATOM 2433 C CA . LYS A 1 300 ? 21.852 3.921 -40.491 1.00 90.19 300 LYS A CA 1
ATOM 2434 C C . LYS A 1 300 ? 20.822 3.980 -39.365 1.00 90.19 300 LYS A C 1
ATOM 2436 O O . LYS A 1 300 ? 20.738 4.980 -38.663 1.00 90.19 300 LYS A O 1
ATOM 2441 N N . ASN A 1 301 ? 20.068 2.900 -39.159 1.00 86.25 301 ASN A N 1
ATOM 2442 C CA . ASN A 1 301 ? 19.010 2.862 -38.151 1.00 86.25 301 ASN A CA 1
ATOM 2443 C C . ASN A 1 301 ? 19.537 2.796 -36.708 1.00 86.25 301 ASN A C 1
ATOM 2445 O O . ASN A 1 301 ? 18.743 2.919 -35.773 1.00 86.25 301 ASN A O 1
ATOM 2449 N N . ARG A 1 302 ? 20.853 2.630 -36.494 1.00 86.94 302 ARG A N 1
ATOM 2450 C CA . ARG A 1 302 ? 21.442 2.566 -35.147 1.00 86.94 302 ARG A CA 1
ATOM 2451 C C . ARG A 1 302 ? 21.206 3.841 -34.331 1.00 86.94 302 ARG A C 1
ATOM 2453 O O . ARG A 1 302 ? 21.117 3.783 -33.108 1.00 86.94 302 ARG A O 1
ATOM 2460 N N . ILE A 1 303 ? 21.012 4.975 -35.006 1.00 81.75 303 ILE A N 1
ATOM 2461 C CA . ILE A 1 303 ? 20.701 6.280 -34.404 1.00 81.75 303 ILE A CA 1
ATOM 2462 C C . ILE A 1 303 ? 19.417 6.268 -33.563 1.00 81.75 303 ILE A C 1
ATOM 2464 O O . ILE A 1 303 ? 19.345 6.949 -32.542 1.00 81.75 303 ILE A O 1
ATOM 2468 N N . HIS A 1 304 ? 18.424 5.449 -33.936 1.00 80.50 304 HIS A N 1
ATOM 2469 C CA . HIS A 1 304 ? 17.145 5.344 -33.226 1.00 80.50 304 HIS A CA 1
ATOM 2470 C C . HIS A 1 304 ? 17.286 4.618 -31.880 1.00 80.50 304 HIS A C 1
ATOM 2472 O O . HIS A 1 304 ? 16.329 4.527 -31.112 1.00 80.50 304 HIS A O 1
ATOM 2478 N N . TYR A 1 305 ? 18.488 4.119 -31.582 1.00 79.44 305 TYR A N 1
ATOM 2479 C CA . TYR A 1 305 ? 18.851 3.449 -30.342 1.00 79.44 305 TYR A CA 1
ATOM 2480 C C . TYR A 1 305 ? 19.862 4.263 -29.512 1.00 79.44 305 TYR A C 1
ATOM 2482 O O . TYR A 1 305 ? 20.648 3.696 -28.751 1.00 79.44 305 TYR A O 1
ATOM 2490 N N . ASN A 1 306 ? 19.824 5.599 -29.625 1.00 78.38 306 ASN A N 1
ATOM 2491 C CA . ASN A 1 306 ? 20.629 6.546 -28.837 1.00 78.38 306 ASN A CA 1
ATOM 2492 C C . ASN A 1 306 ? 22.148 6.326 -28.975 1.00 78.38 306 ASN A C 1
ATOM 2494 O O . ASN A 1 306 ? 22.884 6.279 -27.983 1.00 78.38 306 ASN A O 1
ATOM 2498 N N . VAL A 1 307 ? 22.632 6.129 -30.203 1.00 84.81 307 VAL A N 1
ATOM 2499 C CA . VAL A 1 307 ? 24.068 6.179 -30.521 1.00 84.81 307 VAL A CA 1
ATOM 2500 C C . VAL A 1 307 ? 24.416 7.628 -30.839 1.00 84.81 307 VAL A C 1
ATOM 2502 O O . VAL A 1 307 ? 24.252 8.050 -31.975 1.00 84.81 307 VAL A O 1
ATOM 2505 N N . ASN A 1 308 ? 24.848 8.391 -29.834 1.00 86.62 308 ASN A N 1
ATOM 2506 C CA . ASN A 1 308 ? 25.017 9.846 -29.968 1.00 86.62 308 ASN A CA 1
ATOM 2507 C C . ASN A 1 308 ? 26.458 10.283 -30.262 1.00 86.62 308 ASN A C 1
ATOM 2509 O O . ASN A 1 308 ? 26.743 11.469 -30.365 1.00 86.62 308 ASN A O 1
ATOM 2513 N N . LYS A 1 309 ? 27.392 9.331 -30.319 1.00 88.25 309 LYS A N 1
ATOM 2514 C CA . LYS A 1 309 ? 28.803 9.605 -30.570 1.00 88.25 309 LYS A CA 1
ATOM 2515 C C . LYS A 1 309 ? 29.388 8.555 -31.512 1.00 88.25 309 LYS A C 1
ATOM 2517 O O . LYS A 1 309 ? 29.012 7.384 -31.395 1.00 88.25 309 LYS A O 1
ATOM 2522 N N . PRO A 1 310 ? 30.289 8.946 -32.426 1.00 88.88 310 PRO A N 1
ATOM 2523 C CA . PRO A 1 310 ? 30.917 8.014 -33.355 1.00 88.88 310 PRO A CA 1
ATOM 2524 C C . PRO A 1 310 ? 31.971 7.114 -32.693 1.00 88.88 310 PRO A C 1
ATOM 2526 O O . PRO A 1 310 ? 32.240 6.036 -33.207 1.00 88.88 310 PRO A O 1
ATOM 2529 N N . ASP A 1 311 ? 32.532 7.503 -31.549 1.00 86.69 311 ASP A N 1
ATOM 2530 C CA . ASP A 1 311 ? 33.605 6.821 -30.808 1.00 86.69 311 ASP A CA 1
ATOM 2531 C C . ASP A 1 311 ? 33.101 5.941 -29.642 1.00 86.69 311 ASP A C 1
ATOM 2533 O O . ASP A 1 311 ? 33.856 5.570 -28.744 1.00 86.69 311 ASP A O 1
ATOM 2537 N N . ASP A 1 312 ? 31.819 5.558 -29.643 1.00 86.88 312 ASP A N 1
ATOM 2538 C CA . ASP A 1 312 ? 31.241 4.688 -28.610 1.00 86.88 312 ASP A CA 1
ATOM 2539 C C . ASP A 1 312 ? 31.688 3.223 -28.799 1.00 86.88 312 ASP A C 1
ATOM 2541 O O . ASP A 1 312 ? 30.973 2.398 -29.373 1.00 86.88 312 ASP A O 1
ATOM 2545 N N . ASN A 1 313 ? 32.880 2.886 -28.293 1.00 85.00 313 ASN A N 1
ATOM 2546 C CA . ASN A 1 313 ? 33.472 1.539 -28.368 1.00 85.00 313 ASN A CA 1
ATOM 2547 C C . ASN A 1 313 ? 32.545 0.438 -27.841 1.00 85.00 313 ASN A C 1
ATOM 2549 O O . ASN A 1 313 ? 32.553 -0.676 -28.353 1.00 85.00 313 ASN A O 1
ATOM 2553 N N . ARG A 1 314 ? 31.687 0.755 -26.866 1.00 85.62 314 ARG A N 1
ATOM 2554 C CA . ARG A 1 314 ? 30.720 -0.197 -26.306 1.00 85.62 314 ARG A CA 1
ATOM 2555 C C . ARG A 1 314 ? 29.653 -0.603 -27.325 1.00 85.62 314 ARG A C 1
ATOM 2557 O O . ARG A 1 314 ? 29.054 -1.669 -27.193 1.00 85.62 314 ARG A O 1
ATOM 2564 N N . LYS A 1 315 ? 29.385 0.246 -28.319 1.00 89.44 315 LYS A N 1
ATOM 2565 C CA . LYS A 1 315 ? 28.394 0.027 -29.383 1.00 89.44 315 LYS A CA 1
ATOM 2566 C C . LYS A 1 315 ? 29.028 -0.158 -30.759 1.00 89.44 315 LYS A C 1
ATOM 2568 O O . LYS A 1 315 ? 28.312 -0.467 -31.701 1.00 89.44 315 LYS A O 1
ATOM 2573 N N . ASN A 1 316 ? 30.331 0.020 -30.916 1.00 93.19 316 ASN A N 1
ATOM 2574 C CA . ASN A 1 316 ? 31.026 -0.156 -32.188 1.00 93.19 316 ASN A CA 1
ATOM 2575 C C . ASN A 1 316 ? 31.652 -1.554 -32.256 1.00 93.19 316 ASN A C 1
ATOM 2577 O O . ASN A 1 316 ? 32.861 -1.708 -32.132 1.00 93.19 316 ASN A O 1
ATOM 2581 N N . ILE A 1 317 ? 30.813 -2.578 -32.425 1.00 94.94 317 ILE A N 1
ATOM 2582 C CA . ILE A 1 317 ? 31.232 -3.985 -32.297 1.00 94.94 317 ILE A CA 1
ATOM 2583 C C . ILE A 1 317 ? 31.389 -4.652 -33.665 1.00 94.94 317 ILE A C 1
ATOM 2585 O O . ILE A 1 317 ? 32.292 -5.464 -33.864 1.00 94.94 317 ILE A O 1
ATOM 2589 N N . PHE A 1 318 ? 30.518 -4.321 -34.620 1.00 95.88 318 PHE A N 1
ATOM 2590 C CA . PHE A 1 318 ? 30.451 -4.966 -35.930 1.00 95.88 318 PHE A CA 1
ATOM 2591 C C . PHE A 1 318 ? 30.333 -3.950 -37.070 1.00 95.88 318 PHE A C 1
ATOM 2593 O O . PHE A 1 318 ? 29.967 -2.797 -36.856 1.00 95.88 318 PHE A O 1
ATOM 2600 N N . TYR A 1 319 ? 30.578 -4.391 -38.301 1.00 95.25 319 TYR A N 1
ATOM 2601 C CA . TYR A 1 319 ? 30.217 -3.677 -39.529 1.00 95.25 319 TYR A CA 1
ATOM 2602 C C . TYR A 1 319 ? 29.719 -4.668 -40.588 1.00 95.25 319 TYR A C 1
ATOM 2604 O O . TYR A 1 319 ? 30.167 -5.816 -40.628 1.00 95.25 319 TYR A O 1
ATOM 2612 N N . TYR A 1 320 ? 28.790 -4.242 -41.446 1.00 95.50 320 TYR A N 1
ATOM 2613 C CA . TYR A 1 320 ? 28.404 -5.007 -42.631 1.00 95.50 320 TYR A CA 1
ATOM 2614 C C . TYR A 1 320 ? 29.534 -5.000 -43.654 1.00 95.50 320 TYR A C 1
ATOM 2616 O O . TYR A 1 320 ? 30.051 -3.933 -43.986 1.00 95.50 320 TYR A O 1
ATOM 2624 N N . THR A 1 321 ? 29.868 -6.169 -44.194 1.00 91.56 321 THR A N 1
ATOM 2625 C CA . THR A 1 321 ? 30.925 -6.313 -45.209 1.00 91.56 321 THR A CA 1
ATOM 2626 C C . THR A 1 321 ? 30.431 -6.064 -46.631 1.00 91.56 321 THR A C 1
ATOM 2628 O O . THR A 1 321 ? 31.235 -5.967 -47.553 1.00 91.56 321 THR A O 1
ATOM 2631 N N . ASP A 1 322 ? 29.113 -6.006 -46.835 1.00 87.38 322 ASP A N 1
ATOM 2632 C CA . ASP A 1 322 ? 28.500 -5.844 -48.146 1.00 87.38 322 ASP A CA 1
ATOM 2633 C C . ASP A 1 322 ? 27.207 -5.010 -48.100 1.00 87.38 322 ASP A C 1
ATOM 2635 O O . ASP A 1 322 ? 26.672 -4.670 -47.043 1.00 87.38 322 ASP A O 1
ATOM 2639 N N . LYS A 1 323 ? 26.668 -4.700 -49.286 1.00 85.44 323 LYS A N 1
ATOM 2640 C CA . LYS A 1 323 ? 25.384 -3.994 -49.426 1.00 85.44 323 LYS A CA 1
ATOM 2641 C C . LYS A 1 323 ? 24.171 -4.877 -49.115 1.00 85.44 323 LYS A C 1
ATOM 2643 O O . LYS A 1 323 ? 23.082 -4.342 -48.921 1.00 85.44 323 LYS A O 1
ATOM 2648 N N . SER A 1 324 ? 24.335 -6.203 -49.091 1.00 87.50 324 SER A N 1
ATOM 2649 C CA . SER A 1 324 ? 23.243 -7.143 -48.818 1.00 87.50 324 SER A CA 1
ATOM 2650 C C . SER A 1 324 ? 22.849 -7.156 -47.340 1.00 87.50 324 SER A C 1
ATOM 2652 O O . SER A 1 324 ? 21.732 -7.563 -47.014 1.00 87.50 324 SER A O 1
ATOM 2654 N N . ARG A 1 325 ? 23.743 -6.680 -46.456 1.00 90.12 325 ARG A N 1
ATOM 2655 C CA . ARG A 1 325 ? 23.582 -6.642 -44.992 1.00 90.12 325 ARG A CA 1
ATOM 2656 C C . ARG A 1 325 ? 23.352 -8.024 -44.375 1.00 90.12 325 ARG A C 1
ATOM 2658 O O . ARG A 1 325 ? 22.815 -8.138 -43.272 1.00 90.12 325 ARG A O 1
ATOM 2665 N N . LYS A 1 326 ? 23.738 -9.084 -45.089 1.00 93.50 326 LYS A N 1
ATOM 2666 C CA . LYS A 1 326 ? 23.658 -10.465 -44.599 1.00 93.50 326 LYS A CA 1
ATOM 2667 C C . LYS A 1 326 ? 24.886 -10.861 -43.799 1.00 93.50 326 LYS A C 1
ATOM 2669 O O . LYS A 1 326 ? 24.767 -11.688 -42.906 1.00 93.50 326 LYS A O 1
ATOM 2674 N N . PHE A 1 327 ? 26.027 -10.247 -44.088 1.00 95.75 327 PHE A N 1
ATOM 2675 C CA . PHE A 1 327 ? 27.310 -10.618 -43.509 1.00 95.75 327 PHE A CA 1
ATOM 2676 C C . PHE A 1 327 ? 27.895 -9.486 -42.675 1.00 95.75 327 PHE A C 1
ATOM 2678 O O . PHE A 1 327 ? 27.819 -8.313 -43.058 1.00 95.75 327 PHE A O 1
ATOM 2685 N N . VAL A 1 328 ? 28.482 -9.844 -41.535 1.00 95.69 328 VAL A N 1
ATOM 2686 C CA . VAL A 1 328 ? 29.136 -8.911 -40.617 1.00 95.69 328 VAL A CA 1
ATOM 2687 C C . VAL A 1 328 ? 30.537 -9.383 -40.243 1.00 95.69 328 VAL A C 1
ATOM 2689 O O . VAL A 1 328 ? 30.822 -10.580 -40.189 1.00 95.69 328 VAL A O 1
ATOM 2692 N N . LYS A 1 329 ? 31.405 -8.417 -39.952 1.00 95.06 329 LYS A N 1
ATOM 2693 C CA . LYS A 1 329 ? 32.736 -8.612 -39.368 1.00 95.06 329 LYS A CA 1
ATOM 2694 C C . LYS A 1 329 ? 32.850 -7.838 -38.066 1.00 95.06 329 LYS A C 1
ATOM 2696 O O . LYS A 1 329 ? 32.171 -6.823 -37.896 1.00 95.06 329 LYS A O 1
ATOM 2701 N N . ARG A 1 330 ? 33.725 -8.285 -37.158 1.00 93.94 330 ARG A N 1
ATOM 2702 C CA . ARG A 1 330 ? 34.077 -7.483 -35.978 1.00 93.94 330 ARG A CA 1
ATOM 2703 C C . ARG A 1 330 ? 34.726 -6.174 -36.414 1.00 93.94 330 ARG A C 1
ATOM 2705 O O . ARG A 1 330 ? 35.607 -6.161 -37.273 1.00 93.94 330 ARG A O 1
ATOM 2712 N N . PHE A 1 331 ? 34.283 -5.085 -35.807 1.00 93.00 331 PHE A N 1
ATOM 2713 C CA . PHE A 1 331 ? 34.811 -3.751 -36.020 1.00 93.00 331 PHE A CA 1
ATOM 2714 C C . PHE A 1 331 ? 35.877 -3.439 -34.971 1.00 93.00 331 PHE A C 1
ATOM 2716 O O . PHE A 1 331 ? 35.731 -3.775 -33.797 1.00 93.00 331 PHE A O 1
ATOM 2723 N N . LYS A 1 332 ? 36.953 -2.795 -35.411 1.00 88.75 332 LYS A N 1
ATOM 2724 C CA . LYS A 1 332 ? 37.997 -2.252 -34.549 1.00 88.75 332 LYS A CA 1
ATOM 2725 C C . LYS A 1 332 ? 38.599 -1.047 -35.258 1.00 88.75 332 LYS A C 1
ATOM 2727 O O . LYS A 1 332 ? 39.032 -1.188 -36.399 1.00 88.75 332 LYS A O 1
ATOM 2732 N N . LEU A 1 333 ? 38.589 0.114 -34.606 1.00 84.94 333 LEU A N 1
ATOM 2733 C CA . LEU A 1 333 ? 38.955 1.388 -35.235 1.00 84.94 333 LEU A CA 1
ATOM 2734 C C . LEU A 1 333 ? 40.427 1.421 -35.680 1.00 84.94 333 LEU A C 1
ATOM 2736 O O . LEU A 1 333 ? 40.773 2.089 -36.649 1.00 84.94 333 LEU A O 1
ATOM 2740 N N . GLU A 1 334 ? 41.301 0.679 -34.998 1.00 80.62 334 GLU A N 1
ATOM 2741 C CA . GLU A 1 334 ? 42.728 0.608 -35.321 1.00 80.62 334 GLU A CA 1
ATOM 2742 C C . GLU A 1 334 ? 43.014 -0.187 -36.602 1.00 80.62 334 GLU A C 1
ATOM 2744 O O . GLU A 1 334 ? 44.052 0.016 -37.236 1.00 80.62 334 GLU A O 1
ATOM 2749 N N . ASN A 1 335 ? 42.100 -1.073 -37.005 1.00 77.81 335 ASN A N 1
ATOM 2750 C CA . ASN A 1 335 ? 42.235 -1.812 -38.251 1.00 77.81 335 ASN A CA 1
ATOM 2751 C C . ASN A 1 335 ? 41.921 -0.847 -39.402 1.00 77.81 335 ASN A C 1
ATOM 2753 O O . ASN A 1 335 ? 40.851 -0.247 -39.411 1.00 77.81 335 ASN A O 1
ATOM 2757 N N . TYR A 1 336 ? 42.846 -0.683 -40.356 1.00 58.62 336 TYR A N 1
ATOM 2758 C CA . TYR A 1 336 ? 42.640 0.154 -41.545 1.00 58.62 336 TYR A CA 1
ATOM 2759 C C . TYR A 1 336 ? 41.391 -0.317 -42.300 1.00 58.62 336 TYR A C 1
ATOM 2761 O O . TYR A 1 336 ? 41.405 -1.347 -42.974 1.00 58.62 336 TYR A O 1
ATOM 2769 N N . LEU A 1 337 ? 40.297 0.414 -42.115 1.00 68.56 337 LEU A N 1
ATOM 2770 C CA . LEU A 1 337 ? 38.973 0.108 -42.625 1.00 68.56 337 LEU A CA 1
ATOM 2771 C C . LEU A 1 337 ? 38.376 1.419 -43.133 1.00 68.56 337 LEU A C 1
ATOM 2773 O O . LEU A 1 337 ? 38.393 2.414 -42.412 1.00 68.56 337 LEU A O 1
ATOM 2777 N N . ASP A 1 338 ? 37.839 1.391 -44.350 1.00 84.94 338 ASP A N 1
ATOM 2778 C CA . ASP A 1 338 ? 37.050 2.469 -44.948 1.00 84.94 338 ASP A CA 1
ATOM 2779 C C . ASP A 1 338 ? 35.562 2.167 -44.706 1.00 84.94 338 ASP A C 1
ATOM 2781 O O . ASP A 1 338 ? 34.905 1.472 -45.487 1.00 84.94 338 ASP A O 1
ATOM 2785 N N . VAL A 1 339 ? 35.059 2.559 -43.532 1.00 90.50 339 VAL A N 1
ATOM 2786 C CA . VAL A 1 339 ? 33.701 2.248 -43.070 1.00 90.50 339 VAL A CA 1
ATOM 2787 C C . VAL A 1 339 ? 33.031 3.511 -42.540 1.00 90.50 339 VAL A C 1
ATOM 2789 O O . VAL A 1 339 ? 33.552 4.211 -41.675 1.00 90.50 339 VAL A O 1
ATOM 2792 N N . GLU A 1 340 ? 31.820 3.776 -43.022 1.00 93.38 340 GLU A N 1
ATOM 2793 C CA . GLU A 1 340 ? 30.979 4.849 -42.494 1.00 93.38 340 GLU A CA 1
ATOM 2794 C C . GLU A 1 340 ? 30.432 4.483 -41.108 1.00 93.38 340 GLU A C 1
ATOM 2796 O O . GLU A 1 340 ? 29.756 3.463 -40.938 1.00 93.38 340 GLU A O 1
ATOM 2801 N N . ILE A 1 341 ? 30.679 5.340 -40.120 1.00 93.31 341 ILE A N 1
ATOM 2802 C CA . ILE A 1 341 ? 30.165 5.207 -38.757 1.00 93.31 341 ILE A CA 1
ATOM 2803 C C . ILE A 1 341 ? 29.009 6.189 -38.579 1.00 93.31 341 ILE A C 1
ATOM 2805 O O . ILE A 1 341 ? 29.221 7.400 -38.545 1.00 93.31 341 ILE A O 1
ATOM 2809 N N . TYR A 1 342 ? 27.789 5.671 -38.434 1.00 94.25 342 TYR A N 1
ATOM 2810 C CA . TYR A 1 342 ? 26.589 6.488 -38.221 1.00 94.25 342 TYR A CA 1
ATOM 2811 C C . TYR A 1 342 ? 26.351 6.784 -36.735 1.00 94.25 342 TYR A C 1
ATOM 2813 O O . TYR A 1 342 ? 26.485 5.893 -35.888 1.00 94.25 342 TYR A O 1
ATOM 2821 N N . PHE A 1 343 ? 25.947 8.018 -36.430 1.00 91.56 343 PHE A N 1
ATOM 2822 C CA . PHE A 1 343 ? 25.581 8.486 -35.091 1.00 91.56 343 PHE A CA 1
ATOM 2823 C C . PHE A 1 343 ? 24.539 9.616 -35.162 1.00 91.56 343 PHE A C 1
ATOM 2825 O O . PHE A 1 343 ? 24.314 10.220 -36.210 1.00 91.56 343 PHE A O 1
ATOM 2832 N N . ASN A 1 344 ? 23.857 9.853 -34.045 1.00 89.00 344 ASN A N 1
ATOM 2833 C CA . ASN A 1 344 ? 22.888 10.925 -33.863 1.00 89.00 344 ASN A CA 1
ATOM 2834 C C . ASN A 1 344 ? 23.581 12.137 -33.239 1.00 89.00 344 ASN A C 1
ATOM 2836 O O . ASN A 1 344 ? 24.194 12.004 -32.182 1.00 89.00 344 ASN A O 1
ATOM 2840 N N . ASP A 1 345 ? 23.445 13.302 -33.853 1.00 84.56 345 ASP A N 1
ATOM 2841 C CA . ASP A 1 345 ? 23.911 14.564 -33.291 1.00 84.56 345 ASP A CA 1
ATOM 2842 C C . ASP A 1 345 ? 22.761 15.569 -33.328 1.00 84.56 345 ASP A C 1
ATOM 2844 O O . ASP A 1 345 ? 22.261 15.901 -34.400 1.00 84.56 345 ASP A O 1
ATOM 2848 N N . GLU A 1 346 ? 22.280 15.968 -32.150 1.00 81.44 346 GLU A N 1
ATOM 2849 C CA . GLU A 1 346 ? 21.149 16.897 -31.972 1.00 81.44 346 GLU A CA 1
ATOM 2850 C C . GLU A 1 346 ? 19.859 16.539 -32.745 1.00 81.44 346 GLU A C 1
ATOM 2852 O O . GLU A 1 346 ? 19.032 17.396 -33.044 1.00 81.44 346 GLU A O 1
ATOM 2857 N N . GLY A 1 347 ? 19.630 15.250 -33.019 1.00 75.69 347 GLY A N 1
ATOM 2858 C CA . GLY A 1 347 ? 18.453 14.768 -33.749 1.00 75.69 347 GLY A CA 1
ATOM 2859 C C . GLY A 1 347 ? 18.674 14.595 -35.252 1.00 75.69 347 GLY A C 1
ATOM 2860 O O . GLY A 1 347 ? 17.771 14.110 -35.937 1.00 75.69 347 GLY A O 1
ATOM 2861 N N . GLU A 1 348 ? 19.862 14.923 -35.764 1.00 82.00 348 GLU A N 1
ATOM 2862 C CA . GLU A 1 348 ? 20.248 14.717 -37.157 1.00 82.00 348 GLU A CA 1
ATOM 2863 C C . GLU A 1 348 ? 21.112 13.464 -37.348 1.00 82.00 348 GLU A C 1
ATOM 2865 O O . GLU A 1 348 ? 21.923 13.077 -36.502 1.00 82.00 348 GLU A O 1
ATOM 2870 N N . ILE A 1 349 ? 20.946 12.821 -38.510 1.00 86.19 349 ILE A N 1
ATOM 2871 C CA . ILE A 1 349 ? 21.762 11.671 -38.909 1.00 86.19 349 ILE A CA 1
ATOM 2872 C C . ILE A 1 349 ? 23.108 12.185 -39.399 1.00 86.19 349 ILE A C 1
ATOM 2874 O O . ILE A 1 349 ? 23.198 12.737 -40.498 1.00 86.19 349 ILE A O 1
ATOM 2878 N N . LYS A 1 350 ? 24.163 11.936 -38.629 1.00 90.88 350 LYS A N 1
ATOM 2879 C CA . LYS A 1 350 ? 25.536 12.210 -39.048 1.00 90.88 350 LYS A CA 1
ATOM 2880 C C . LYS A 1 350 ? 26.293 10.912 -39.285 1.00 90.88 350 LYS A C 1
ATOM 2882 O O . LYS A 1 350 ? 25.926 9.837 -38.804 1.00 90.88 350 LYS A O 1
ATOM 2887 N N . HIS A 1 351 ? 27.338 11.015 -40.092 1.00 91.94 351 HIS A N 1
ATOM 2888 C CA . HIS A 1 351 ? 28.291 9.941 -40.301 1.00 91.94 351 HIS A CA 1
ATOM 2889 C C . HIS A 1 351 ? 29.699 10.519 -40.337 1.00 91.94 351 HIS A C 1
ATOM 2891 O O . HIS A 1 351 ? 29.894 11.676 -40.705 1.00 91.94 351 HIS A O 1
ATOM 2897 N N . ILE A 1 352 ? 30.662 9.705 -39.932 1.00 91.81 352 ILE A N 1
ATOM 2898 C CA . ILE A 1 352 ? 32.085 9.991 -40.072 1.00 91.81 352 ILE A CA 1
ATOM 2899 C C . ILE A 1 352 ? 32.771 8.744 -40.613 1.00 91.81 352 ILE A C 1
ATOM 2901 O O . ILE A 1 352 ? 32.357 7.622 -40.308 1.00 91.81 352 ILE A O 1
ATOM 2905 N N . ASN A 1 353 ? 33.794 8.927 -41.437 1.00 92.25 353 ASN A N 1
ATOM 2906 C CA . ASN A 1 353 ? 34.601 7.809 -41.899 1.00 92.25 353 ASN A CA 1
ATOM 2907 C C . ASN A 1 353 ? 35.484 7.280 -40.754 1.00 92.25 353 ASN A C 1
ATOM 2909 O O . ASN A 1 353 ? 36.018 8.067 -39.971 1.00 92.25 353 ASN A O 1
ATOM 2913 N N . SER A 1 354 ? 35.663 5.962 -40.646 1.00 90.06 354 SER A N 1
ATOM 2914 C CA . SER A 1 354 ? 36.536 5.359 -39.632 1.00 90.06 354 SER A CA 1
ATOM 2915 C C . SER A 1 354 ? 37.988 5.841 -39.705 1.00 90.06 354 SER A C 1
ATOM 2917 O O . SER A 1 354 ? 38.611 5.995 -38.655 1.00 90.06 354 SER A O 1
ATOM 2919 N N . GLU A 1 355 ? 38.527 6.145 -40.889 1.00 86.44 355 GLU A N 1
ATOM 2920 C CA . GLU A 1 355 ? 39.873 6.722 -41.017 1.00 86.44 355 GLU A CA 1
ATOM 2921 C C . GLU A 1 355 ? 39.937 8.151 -40.470 1.00 86.44 355 GLU A C 1
ATOM 2923 O O . GLU A 1 355 ? 40.855 8.488 -39.721 1.00 86.44 355 GLU A O 1
ATOM 2928 N N . GLU A 1 356 ? 38.930 8.970 -40.784 1.00 87.56 356 GLU A N 1
ATOM 2929 C CA . GLU A 1 356 ? 38.823 10.349 -40.297 1.00 87.56 356 GLU A CA 1
ATOM 2930 C C . GLU A 1 356 ? 38.669 10.388 -38.770 1.00 87.56 356 GLU A C 1
ATOM 2932 O O . GLU A 1 356 ? 39.341 11.167 -38.092 1.00 87.56 356 GLU A O 1
ATOM 2937 N N . LEU A 1 357 ? 37.831 9.510 -38.210 1.00 87.12 357 LEU A N 1
ATOM 2938 C CA . LEU A 1 357 ? 37.655 9.391 -36.764 1.00 87.12 357 LEU A CA 1
ATOM 2939 C C . LEU A 1 357 ? 38.951 8.953 -36.072 1.00 87.12 357 LEU A C 1
ATOM 2941 O O . LEU A 1 357 ? 39.283 9.464 -35.006 1.00 87.12 357 LEU A O 1
ATOM 2945 N N . ARG A 1 358 ? 39.705 8.027 -36.677 1.00 84.81 358 ARG A N 1
ATOM 2946 C CA . ARG A 1 358 ? 40.991 7.578 -36.131 1.00 84.81 358 ARG A CA 1
ATOM 2947 C C . ARG A 1 358 ? 42.012 8.714 -36.082 1.00 84.81 358 ARG A C 1
ATOM 2949 O O . ARG A 1 358 ? 42.716 8.822 -35.088 1.00 84.81 358 ARG A O 1
ATOM 2956 N N . ILE A 1 359 ? 42.087 9.543 -37.127 1.00 83.44 359 ILE A N 1
ATOM 2957 C CA . ILE A 1 359 ? 42.977 10.717 -37.163 1.00 83.44 359 ILE A CA 1
ATOM 2958 C C . ILE A 1 359 ? 42.582 11.711 -36.067 1.00 83.44 359 ILE A C 1
ATOM 2960 O O . ILE A 1 359 ? 43.435 12.095 -35.275 1.00 83.44 359 ILE A O 1
ATOM 2964 N N . LYS A 1 360 ? 41.287 12.035 -35.949 1.00 82.88 360 LYS A N 1
ATOM 2965 C CA . LYS A 1 360 ? 40.767 12.930 -34.899 1.00 82.88 360 LYS A CA 1
ATOM 2966 C C . LYS A 1 360 ? 41.039 12.450 -33.473 1.00 82.88 360 LYS A C 1
ATOM 2968 O O . LYS A 1 360 ? 41.123 13.275 -32.581 1.00 82.88 360 LYS A O 1
ATOM 2973 N N . ASN A 1 361 ? 41.150 11.140 -33.251 1.00 79.69 361 ASN A N 1
ATOM 2974 C CA . ASN A 1 361 ? 41.448 10.577 -31.931 1.00 79.69 361 ASN A CA 1
ATOM 2975 C C . ASN A 1 361 ? 42.955 10.545 -31.597 1.00 79.69 361 ASN A C 1
ATOM 2977 O O . ASN A 1 361 ? 43.310 10.197 -30.472 1.00 79.69 361 ASN A O 1
ATOM 2981 N N . LEU A 1 362 ? 43.833 10.817 -32.570 1.00 74.38 362 LEU A N 1
ATOM 2982 C CA . LEU A 1 362 ? 45.291 10.883 -32.389 1.00 74.38 362 LEU A CA 1
ATOM 2983 C C . LEU A 1 362 ? 45.803 12.318 -32.176 1.00 74.38 362 LEU A C 1
ATOM 2985 O O . LEU A 1 362 ? 46.925 12.482 -31.693 1.00 74.38 362 LEU A O 1
ATOM 2989 N N . GLU A 1 363 ? 45.003 13.315 -32.561 1.00 61.31 363 GLU A N 1
ATOM 2990 C CA . GLU A 1 363 ? 45.174 14.744 -32.251 1.00 61.31 363 GLU A CA 1
ATOM 2991 C C . GLU A 1 363 ? 44.659 15.063 -30.841 1.00 61.31 363 GLU A C 1
ATOM 2993 O O . GLU A 1 363 ? 45.299 15.909 -30.171 1.00 61.31 363 GLU A O 1
#

pLDDT: mean 90.03, std 8.4, range [48.19, 98.5]